Protein 2B0A (pdb70)

B-factor: mean 32.97, std 11.32, range [16.39, 91.09]

Foldseek 3Di:
DKDWFFDDFAQDDQPVADGWDWAWDADPNDIDIDTDHDQLGGKKKFALVLLPDAGDPPDVLPKDKWKEAEAEQVPDDPDPDDQIQEYEYEDVLLVQPPHNCLSVDADDRPCLVVVLVHNHQEYEYLGSDPHDSVSQNSQNVSRYMYIYNTHPCSVVRHVHMWMKIWAFDSDDPDRMTRITIMTHHD

Nearest PDB structures (foldseek):
  2b0a-assembly1_A-2  TM=1.005E+00  e=4.115E-44  Methanocaldococcus jannaschii
  3krv-assembly1_A  TM=7.745E-01  e=2.242E-12  Geobacillus stearothermophilus
  4cog-assembly2_D  TM=8.092E-01  e=1.844E-11  Burkholderia cenocepacia J2315
  1r61-assembly1_A  TM=7.596E-01  e=2.538E-12  Geobacillus stearothermophilus
  3l2b-assembly1_B  TM=5.073E-01  e=7.439E-01  Clostridium perfringens str. 13

Radius of gyration: 16.56 Å; Cα contacts (8 Å, |Δi|>4): 418; chains: 1; bounding box: 37×40×49 Å

InterPro domains:
  IPR007325 Kynurenine formamidase/cyclase-like [PF04199] (5-130)
  IPR007325 Kynurenine formamidase/cyclase-like [PTHR31118] (119-185)
  IPR037175 Kynurenine formamidase superfamily [G3DSA:3.50.30.50] (2-186)
  IPR037175 Kynurenine formamidase superfamily [SSF102198] (2-185)

Solvent-accessible surface area: 10250 Å² total; per-residue (Å²): 153,100,35,50,0,24,19,108,70,63,78,20,28,98,93,89,60,78,114,23,151,97,47,113,123,177,107,134,85,142,113,72,68,104,110,81,52,12,28,40,6,3,5,6,0,1,27,7,86,76,12,69,62,154,41,144,136,44,12,145,68,19,58,2,93,8,76,0,54,0,9,15,30,126,102,17,100,78,75,198,23,23,89,17,45,0,0,0,0,39,25,18,45,7,145,50,44,39,110,115,84,1,14,133,65,78,6,151,22,103,9,13,81,68,0,43,183,36,137,8,88,0,1,0,0,0,0,9,8,3,9,42,118,119,62,17,73,100,0,3,48,72,48,4,5,0,0,5,6,0,12,97,32,0,135,67,0,52,48,106,48,7,89,0,43,0,96,25,101,152,66,127,107,42,38,0,0,30,4,143,0,36,0,55,52,212

Sequence (186 aa):
EILDLTQTLINFPRRPGDPELRRIIEKKIDGFIVSEIIMGSHLCTHIDYPKHVGLENRIPFKDGIIKGKGYCISLDDFPGNKLPACDILLIYTGFSKYWGRDEEYFEKIPEIPFLDDIIKSNIKCVGIDACTIGGFEEHKRLLSSNNILIIENLNENLKNLVGKSFYFLGLLPLKIFDIDASPIRCIAILE

Secondary structure (DSSP, 8-state):
-EEE-BPPP-S-PPTTSPPPEEEEEEETTEEEEEEE--TTSSSEEE-GGGGT-----SSGGG-EEEEEEEEETTT-SS-PPPS-SEEEEE-SGGGGTTSGGGGG-----TTHHHHHHS---EEEESSS-SSSHHHHHHHHHTT-EEEE-B-GGGGGGBT-EEEEEEEE-S--S-SEEEEEEEEEE-

Organism: Methanocaldococcus jannaschii (strain ATCC 43067 / DSM 2661 / JAL-1 / JCM 10045 / NBRC 100440) (NCBI:txid243232)

Structure (mmCIF, N/CA/C/O backbone):
data_2B0A
#
_entry.id   2B0A
#
_cell.length_a   67.942
_cell.length_b   73.156
_cell.length_c   46.570
_cell.angle_alpha   90.00
_cell.angle_beta   122.87
_cell.angle_gamma   90.00
#
_symmetry.space_group_name_H-M   'C 1 2 1'
#
loop_
_entity.id
_entity.type
_entity.pdbx_description
1 polymer 'Hypothetical protein MJ0783'
2 water water
#
loop_
_atom_site.group_PDB
_atom_site.id
_atom_site.type_symbol
_atom_site.label_atom_id
_atom_site.label_alt_id
_atom_site.label_comp_id
_atom_site.label_asym_id
_atom_site.label_entity_id
_atom_site.label_seq_id
_atom_site.pdbx_PDB_ins_code
_atom_site.Cartn_x
_atom_site.Cartn_y
_atom_site.Cartn_z
_atom_site.occupancy
_atom_site.B_iso_or_equiv
_atom_site.auth_seq_id
_atom_site.auth_comp_id
_atom_site.auth_asym_id
_atom_site.auth_atom_id
_atom_site.pdbx_PDB_model_num
ATOM 1 N N . GLU A 1 1 ? 30.030 30.998 13.312 1.00 51.17 1 GLU A N 1
ATOM 2 C CA . GLU A 1 1 ? 29.288 31.245 14.581 1.00 46.06 1 GLU A CA 1
ATOM 3 C C . GLU A 1 1 ? 28.393 32.496 14.432 1.00 34.68 1 GLU A C 1
ATOM 4 O O . GLU A 1 1 ? 27.283 32.375 13.928 1.00 36.74 1 GLU A O 1
ATOM 10 N N . ILE A 1 2 ? 28.877 33.670 14.846 1.00 35.16 2 ILE A N 1
ATOM 11 C CA . ILE A 1 2 ? 28.122 34.929 14.672 1.00 32.54 2 ILE A CA 1
ATOM 12 C C . ILE A 1 2 ? 28.772 35.832 13.630 1.00 25.43 2 ILE A C 1
ATOM 13 O O . ILE A 1 2 ? 29.958 36.152 13.711 1.00 33.77 2 ILE A O 1
ATOM 18 N N . LEU A 1 3 ? 27.977 36.266 12.645 1.00 25.00 3 LEU A N 1
ATOM 19 C CA . LEU A 1 3 ? 28.435 37.187 11.618 1.00 26.33 3 LEU A CA 1
ATOM 20 C C . LEU A 1 3 ? 27.730 38.553 11.804 1.00 25.00 3 LEU A C 1
ATOM 21 O O . LEU A 1 3 ? 26.496 38.593 11.853 1.00 24.19 3 LEU A O 1
ATOM 26 N N . ASP A 1 4 ? 28.500 39.629 11.947 1.00 26.56 4 ASP A N 1
ATOM 27 C CA . ASP A 1 4 ? 27.911 40.966 12.150 1.00 24.29 4 ASP A CA 1
ATOM 28 C C . ASP A 1 4 ? 27.571 41.575 10.782 1.00 21.59 4 ASP A C 1
ATOM 29 O O . ASP A 1 4 ? 28.427 41.705 9.911 1.00 24.26 4 ASP A O 1
ATOM 34 N N . LEU A 1 5 ? 26.314 41.975 10.621 1.00 22.37 5 LEU A N 1
ATOM 35 C CA . LEU A 1 5 ? 25.802 42.502 9.362 1.00 21.94 5 LEU A CA 1
ATOM 36 C C . LEU A 1 5 ? 25.595 43.998 9.437 1.00 19.39 5 LEU A C 1
ATOM 37 O O . LEU A 1 5 ? 25.112 44.606 8.497 1.00 20.44 5 LEU A O 1
ATOM 42 N N . THR A 1 6 ? 26.026 44.614 10.517 1.00 19.18 6 THR A N 1
ATOM 43 C CA . THR A 1 6 ? 25.820 46.034 10.766 1.00 20.22 6 THR A CA 1
ATOM 44 C C . THR A 1 6 ? 26.991 46.862 10.252 1.00 22.78 6 THR A C 1
ATOM 45 O O . THR A 1 6 ? 28.151 46.467 10.411 1.00 22.05 6 THR A O 1
ATOM 49 N N . GLN A 1 7 ? 26.711 48.016 9.649 1.00 18.42 7 GLN A N 1
ATOM 50 C CA . GLN A 1 7 ? 27.756 48.999 9.398 1.00 20.78 7 GLN A CA 1
ATOM 51 C C . GLN A 1 7 ? 28.171 49.733 10.687 1.00 22.77 7 GLN A C 1
ATOM 52 O O . GLN A 1 7 ? 27.331 50.068 11.521 1.00 21.55 7 GLN A O 1
ATOM 58 N N . THR A 1 8 ? 29.467 50.041 10.819 1.00 21.30 8 THR A N 1
ATOM 59 C CA . THR A 1 8 ? 29.933 50.901 11.879 1.00 23.42 8 THR A CA 1
ATOM 60 C C . THR A 1 8 ? 29.274 52.241 11.727 1.00 27.03 8 THR A C 1
ATOM 61 O O . THR A 1 8 ? 29.180 52.790 10.610 1.00 23.24 8 THR A O 1
ATOM 65 N N . LEU A 1 9 ? 28.822 52.792 12.836 1.00 24.27 9 LEU A N 1
ATOM 66 C CA . LEU A 1 9 ? 28.172 54.093 12.851 1.00 24.45 9 LEU A CA 1
ATOM 67 C C . LEU A 1 9 ? 29.192 55.156 12.495 1.00 29.45 9 LEU A C 1
ATOM 68 O O . LEU A 1 9 ? 30.209 55.329 13.173 1.00 29.66 9 LEU A O 1
ATOM 73 N N . ILE A 1 10 ? 28.897 55.873 11.419 1.00 23.88 10 ILE A N 1
ATOM 74 C CA . ILE A 1 10 ? 29.755 56.924 10.913 1.00 24.21 10 ILE A CA 1
ATOM 75 C C . ILE A 1 10 ? 28.863 58.066 10.448 1.00 25.02 10 ILE A C 1
ATOM 76 O O . ILE A 1 10 ? 27.648 57.918 10.299 1.00 23.53 10 ILE A O 1
ATOM 81 N N . ASN A 1 11 ? 29.489 59.209 10.203 1.00 24.93 11 ASN A N 1
ATOM 82 C CA . ASN A 1 11 ? 28.769 60.406 9.772 1.00 23.68 11 ASN A CA 1
ATOM 83 C C . ASN A 1 11 ? 28.589 60.306 8.265 1.00 25.37 11 ASN A C 1
ATOM 84 O O .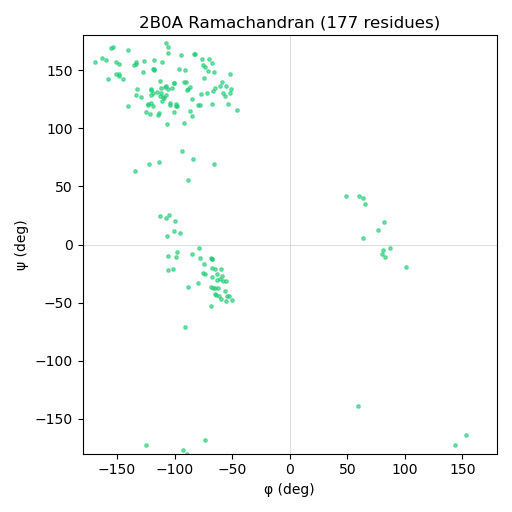 ASN A 1 11 ? 29.245 61.034 7.482 1.00 25.02 11 ASN A O 1
ATOM 89 N N . PHE A 1 12 ? 27.684 59.425 7.869 1.00 22.75 12 PHE A N 1
ATOM 90 C CA . PHE A 1 12 ? 27.403 59.147 6.464 1.00 21.38 12 PHE A CA 1
ATOM 91 C C . PHE A 1 12 ? 25.877 59.124 6.295 1.00 21.17 12 PHE A C 1
ATOM 92 O O . PHE A 1 12 ? 25.288 58.103 5.976 1.00 21.99 12 PHE A O 1
ATOM 100 N N . PRO A 1 13 ? 25.226 60.264 6.550 1.00 23.66 13 PRO A N 1
ATOM 101 C CA . PRO A 1 13 ? 23.788 60.308 6.399 1.00 24.93 13 PRO A CA 1
ATOM 102 C C . PRO A 1 13 ? 23.344 60.380 4.946 1.00 26.55 13 PRO A C 1
ATOM 103 O O . PRO A 1 13 ? 24.132 60.778 4.070 1.00 25.22 13 PRO A O 1
ATOM 107 N N . ARG A 1 14 ? 22.104 60.004 4.686 1.00 28.40 14 ARG A N 1
ATOM 108 C CA A ARG A 1 14 ? 21.514 60.254 3.391 0.50 30.79 14 ARG A CA 1
ATOM 109 C CA B ARG A 1 14 ? 21.531 60.256 3.381 0.50 30.46 14 ARG A CA 1
ATOM 110 C C . ARG A 1 14 ? 21.567 61.760 3.193 1.00 23.76 14 ARG A C 1
ATOM 111 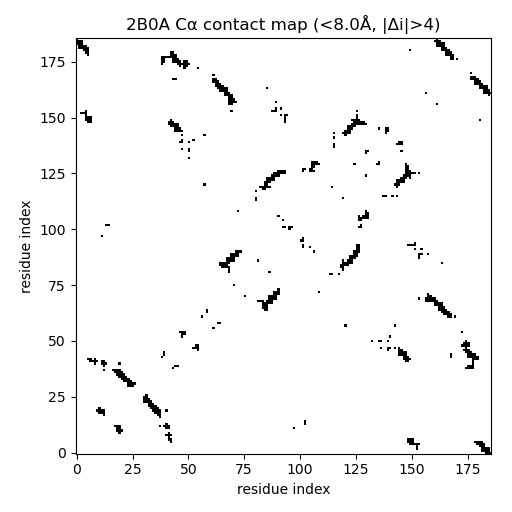O O . ARG A 1 14 ? 21.296 62.506 4.113 0.50 18.67 14 ARG A O 1
ATOM 126 N N . PRO A 1 15 ? 21.950 62.217 1.986 1.00 29.53 15 PRO A N 1
ATOM 127 C CA . PRO A 1 15 ? 21.937 63.661 1.755 1.00 29.93 15 PRO A CA 1
ATOM 128 C C . PRO A 1 15 ? 20.588 64.251 2.158 1.00 28.39 15 PRO A C 1
ATOM 129 O O . PRO A 1 15 ? 19.541 63.660 1.858 1.00 33.48 15 PRO A O 1
ATOM 133 N N . GLY A 1 16 ? 20.618 65.358 2.887 1.00 26.56 16 GLY A N 1
ATOM 134 C CA . GLY A 1 16 ? 19.422 65.990 3.397 1.00 27.39 16 GLY A CA 1
ATOM 135 C C . GLY A 1 16 ? 19.162 65.692 4.858 1.00 30.38 16 GLY A C 1
ATOM 136 O O . GLY A 1 16 ? 18.406 66.412 5.517 1.00 30.64 16 GLY A O 1
ATOM 137 N N . ASP A 1 17 ? 19.782 64.618 5.361 1.00 27.24 17 ASP A N 1
ATOM 138 C CA . ASP A 1 17 ? 19.481 64.092 6.688 1.00 29.74 17 ASP A CA 1
ATOM 139 C C . ASP A 1 17 ? 20.452 64.656 7.728 1.00 23.68 17 ASP A C 1
ATOM 140 O O . ASP A 1 17 ? 21.521 65.176 7.371 1.00 27.33 17 ASP A O 1
ATOM 145 N N . PRO A 1 18 ? 20.089 64.551 9.025 1.00 29.87 18 PRO A N 1
ATOM 146 C CA . PRO A 1 18 ? 20.957 65.007 10.110 1.00 32.33 18 PRO A CA 1
ATOM 147 C C . PRO A 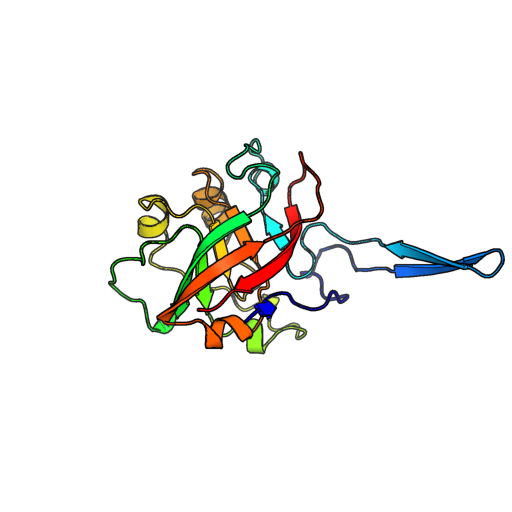1 18 ? 22.308 64.316 10.135 1.00 25.71 18 PRO A C 1
ATOM 148 O O . PRO A 1 18 ? 22.422 63.114 9.852 1.00 28.45 18 PRO A O 1
ATOM 152 N N . GLU A 1 19 ? 23.335 65.094 10.416 1.00 29.44 19 GLU A N 1
ATOM 153 C CA . GLU A 1 19 ? 24.676 64.561 10.558 1.00 28.60 19 GLU A CA 1
ATOM 154 C C . GLU A 1 19 ? 24.771 63.857 11.911 1.00 30.13 19 GLU A C 1
ATOM 155 O O . GLU A 1 19 ? 24.035 64.178 12.842 1.00 34.34 19 GLU A O 1
ATOM 161 N N . LEU A 1 20 ? 25.681 62.903 11.999 1.00 24.78 20 LEU A N 1
ATOM 162 C CA . LEU A 1 20 ? 26.074 62.311 13.285 1.00 24.38 20 LEU A CA 1
ATOM 163 C C . LEU A 1 20 ? 26.991 63.276 13.986 1.00 25.76 20 LEU A C 1
ATOM 164 O O . LEU A 1 20 ? 27.999 63.719 13.405 1.00 26.19 20 LEU A O 1
ATOM 169 N N . ARG A 1 21 ? 26.694 63.576 15.238 1.00 23.57 21 ARG A N 1
ATOM 170 C CA A ARG A 1 21 ? 27.571 64.391 16.066 0.50 26.51 21 ARG A CA 1
ATOM 171 C CA B ARG A 1 21 ? 27.566 64.397 16.070 0.50 24.86 21 ARG A CA 1
ATOM 172 C C . ARG A 1 21 ? 27.722 63.683 17.401 1.00 24.55 21 ARG A C 1
ATOM 173 O O . ARG A 1 21 ? 26.735 63.305 18.018 1.00 24.39 21 ARG A O 1
ATOM 188 N N . ILE A 1 22 ? 28.957 63.456 17.826 1.00 23.30 22 ILE A N 1
ATOM 189 C CA . ILE A 1 22 ? 29.222 62.898 19.158 1.00 24.44 22 ILE A CA 1
ATOM 190 C C . ILE A 1 22 ? 30.088 63.887 19.913 1.00 23.97 22 ILE A C 1
ATOM 191 O O . ILE A 1 22 ? 31.206 64.158 19.489 1.00 31.09 22 ILE A O 1
ATOM 196 N N . ILE A 1 23 ? 29.504 64.481 20.943 1.00 24.14 23 ILE A N 1
ATOM 197 C CA . ILE A 1 23 ? 30.100 65.554 21.743 1.00 26.79 23 ILE A CA 1
ATOM 198 C C . ILE A 1 23 ? 30.675 64.914 23.012 1.00 24.14 23 ILE A C 1
ATOM 199 O O . ILE A 1 23 ? 29.925 64.327 23.798 1.00 24.70 23 ILE A O 1
ATOM 204 N N . GLU A 1 24 ? 31.975 65.020 23.234 1.00 28.43 24 GLU A N 1
ATOM 205 C CA . GLU A 1 24 ? 32.605 64.399 24.385 1.00 28.66 24 GLU A CA 1
ATOM 206 C C . GLU A 1 24 ? 32.996 65.468 25.407 1.00 28.82 24 GLU A C 1
ATOM 207 O O . GLU A 1 24 ? 33.522 66.515 25.027 1.00 31.87 24 GLU A O 1
ATOM 213 N N . LYS A 1 25 ? 32.735 65.209 26.684 1.00 27.53 25 LYS A N 1
ATOM 214 C CA . LYS A 1 25 ? 33.093 66.136 27.783 1.00 27.72 25 LYS A CA 1
ATOM 215 C C . LYS A 1 25 ? 33.890 65.377 28.835 1.00 31.23 25 LYS A C 1
ATOM 216 O O . LYS A 1 25 ? 33.668 64.180 29.046 1.00 31.16 25 LYS A O 1
ATOM 222 N N . LYS A 1 26 ? 34.805 66.083 29.498 1.00 35.80 26 LYS A N 1
ATOM 223 C CA . LYS A 1 26 ? 35.536 65.537 30.638 1.00 39.65 26 LYS A CA 1
ATOM 224 C C . LYS A 1 26 ? 34.938 66.150 31.897 1.00 37.44 26 LYS A C 1
ATOM 225 O O . LYS A 1 26 ? 34.883 67.366 32.024 1.00 37.26 26 LYS A O 1
ATOM 231 N N . ILE A 1 27 ? 34.456 65.307 32.802 1.00 33.64 27 ILE A N 1
ATOM 232 C CA . ILE A 1 27 ? 33.843 65.768 34.050 1.00 40.86 27 ILE A CA 1
ATOM 233 C C . ILE A 1 27 ? 34.242 64.878 35.234 1.00 39.89 27 ILE A C 1
ATOM 234 O O . ILE A 1 27 ? 33.950 63.679 35.264 1.00 35.32 27 ILE A O 1
ATOM 239 N N . ASP A 1 28 ? 34.900 65.483 36.219 1.00 41.14 28 ASP A N 1
ATOM 240 C CA . ASP A 1 28 ? 35.323 64.767 37.420 1.00 41.82 28 ASP A CA 1
ATOM 241 C C . ASP A 1 28 ? 36.053 63.451 37.119 1.00 35.78 28 ASP A C 1
ATOM 242 O O . ASP A 1 28 ? 35.821 62.440 37.783 1.00 39.45 28 ASP A O 1
ATOM 247 N N . GLY A 1 29 ? 36.932 63.471 36.122 1.00 37.79 29 GLY A N 1
ATOM 248 C CA . GLY A 1 29 ? 37.736 62.294 35.769 1.00 38.48 29 GLY A CA 1
ATOM 249 C C . GLY A 1 29 ? 37.043 61.275 34.869 1.00 36.69 29 GLY A C 1
ATOM 250 O O . GLY A 1 29 ? 37.678 60.338 34.374 1.00 38.89 29 GLY A O 1
ATOM 251 N N . PHE A 1 30 ? 35.737 61.432 34.686 1.00 34.38 30 PHE A N 1
ATOM 252 C CA . PHE A 1 30 ? 34.996 60.609 33.730 1.00 30.18 30 PHE A CA 1
ATOM 253 C C . PHE A 1 30 ? 34.968 61.292 32.370 1.00 33.21 30 PHE A C 1
ATOM 254 O O . PHE A 1 30 ? 34.994 62.517 32.267 1.00 33.81 30 PHE A O 1
ATOM 262 N N . ILE A 1 31 ? 34.901 60.481 31.323 1.00 27.59 31 ILE A N 1
ATOM 263 C CA . ILE A 1 31 ? 34.623 60.979 29.976 1.00 28.42 31 ILE A CA 1
ATOM 264 C C . ILE A 1 31 ? 33.197 60.544 29.635 1.00 28.85 31 ILE A C 1
ATOM 265 O O . ILE A 1 31 ? 32.851 59.394 29.790 1.00 27.07 31 ILE A O 1
ATOM 270 N N . VAL A 1 32 ? 32.371 61.494 29.206 1.00 26.04 32 VAL A N 1
ATOM 271 C CA . VAL A 1 32 ? 30.970 61.232 28.875 1.00 30.20 32 VAL A CA 1
ATOM 272 C C . VAL A 1 32 ? 30.657 61.886 27.537 1.00 26.60 32 VAL A C 1
ATOM 273 O O . VAL A 1 32 ? 31.343 62.799 27.097 1.00 28.40 32 VAL A O 1
ATOM 277 N N . SER A 1 33 ? 29.638 61.389 26.856 1.00 24.06 33 SER A N 1
ATOM 278 C CA . SER A 1 33 ? 29.326 61.829 25.507 1.00 23.39 33 SER A CA 1
ATOM 279 C C . SER A 1 33 ? 27.828 62.081 25.320 1.00 22.16 33 SER A C 1
ATOM 280 O O . SER A 1 33 ? 26.961 61.513 26.011 1.00 24.02 33 SER A O 1
ATOM 283 N N . GLU A 1 34 ? 27.534 62.953 24.372 1.00 23.07 34 GLU A N 1
ATOM 284 C CA . GLU A 1 34 ? 26.194 63.145 23.844 1.00 26.79 34 GLU A CA 1
ATOM 285 C C . GLU A 1 34 ? 26.207 62.719 22.374 1.00 24.87 34 GLU A C 1
ATOM 286 O O . GLU A 1 34 ? 27.104 63.091 21.616 1.00 24.99 34 GLU A O 1
ATOM 292 N N . ILE A 1 35 ? 25.232 61.905 21.993 1.00 22.45 35 ILE A N 1
ATOM 293 C CA . ILE A 1 35 ? 25.096 61.374 20.661 1.00 22.45 35 ILE A CA 1
ATOM 294 C C . ILE A 1 35 ? 23.889 62.047 19.988 1.00 23.79 35 ILE A C 1
ATOM 295 O O . ILE A 1 35 ? 22.827 62.086 20.563 1.00 23.33 35 ILE A O 1
ATOM 300 N N . ILE A 1 36 ? 24.087 62.642 18.811 1.00 23.20 36 ILE A N 1
ATOM 301 C CA . ILE A 1 36 ? 23.029 63.270 18.049 1.00 24.33 36 ILE A CA 1
ATOM 302 C C . ILE A 1 36 ? 23.035 62.582 16.704 1.00 23.84 36 ILE A C 1
ATOM 303 O O . ILE A 1 36 ? 24.057 62.523 16.031 1.00 24.72 36 ILE A O 1
ATOM 308 N N . MET A 1 37 ? 21.913 61.972 16.346 1.00 23.32 37 MET A N 1
ATOM 309 C CA . MET A 1 37 ? 21.842 61.183 15.124 1.00 24.48 37 MET A CA 1
ATOM 310 C C . MET A 1 37 ? 20.422 61.185 14.558 1.00 26.05 37 MET A C 1
ATOM 311 O O . MET A 1 37 ? 19.454 61.227 15.298 1.00 26.88 37 MET A O 1
ATOM 316 N N . GLY A 1 38 ? 20.286 61.133 13.242 1.00 23.59 38 GLY A N 1
ATOM 317 C CA . GLY A 1 38 ? 18.980 60.863 12.679 1.00 21.24 38 GLY A CA 1
ATOM 318 C C . GLY A 1 38 ? 18.602 59.401 12.862 1.00 23.43 38 GLY A C 1
ATOM 319 O O . GLY A 1 38 ? 19.464 58.526 12.915 1.00 23.68 38 GLY A O 1
ATOM 320 N N . SER A 1 39 ? 17.309 59.133 12.926 1.00 22.25 39 SER A N 1
ATOM 321 C CA . SER A 1 39 ? 16.770 57.775 13.110 1.00 23.24 39 SER A CA 1
ATOM 322 C C . SER A 1 39 ? 17.084 56.841 11.927 1.00 22.13 39 SER A C 1
ATOM 323 O O . SER A 1 39 ? 17.017 55.643 12.081 1.00 28.34 39 SER A O 1
ATOM 326 N N . HIS A 1 40 ? 17.388 57.392 10.765 1.00 21.77 40 HIS A N 1
ATOM 327 C CA . HIS A 1 40 ? 17.716 56.597 9.578 1.00 21.15 40 HIS A CA 1
ATOM 328 C C . HIS A 1 40 ? 19.194 56.471 9.263 1.00 22.68 40 HIS A C 1
ATOM 329 O O . HIS A 1 40 ? 19.546 56.001 8.204 1.00 27.66 40 HIS A O 1
ATOM 336 N N . LEU A 1 41 ? 20.047 56.876 10.202 1.00 20.70 41 LEU A N 1
ATOM 337 C CA . LEU A 1 41 ? 21.478 56.860 10.007 1.00 22.63 41 LEU A CA 1
ATOM 338 C C . LEU A 1 41 ? 22.003 55.425 10.025 1.00 20.04 41 LEU A C 1
ATOM 339 O O . LEU A 1 41 ? 21.733 54.611 10.924 1.00 20.18 41 LEU A O 1
ATOM 344 N N . CYS A 1 42 ? 22.787 55.102 9.014 1.00 20.35 42 CYS A N 1
ATOM 345 C CA . CYS A 1 42 ? 23.538 53.847 8.921 1.00 20.58 42 CYS A CA 1
ATOM 346 C C . CYS A 1 42 ? 22.564 52.645 8.973 1.00 17.47 42 CYS A C 1
ATOM 347 O O . CYS A 1 42 ? 21.467 52.739 8.390 1.00 20.21 42 CYS A O 1
ATOM 350 N N . THR A 1 43 ? 22.901 51.568 9.686 1.00 17.62 43 THR A N 1
ATOM 351 C CA . THR A 1 43 ? 22.050 50.383 9.645 1.00 17.76 43 THR A CA 1
ATOM 352 C C . THR A 1 43 ? 20.843 50.661 10.548 1.00 17.02 43 THR A C 1
ATOM 353 O O . THR A 1 43 ? 21.009 50.912 11.744 1.00 17.93 43 THR A O 1
ATOM 357 N N . HIS A 1 44 ? 19.646 50.615 9.973 1.00 17.07 44 HIS A N 1
ATOM 358 C CA . HIS A 1 44 ? 18.437 51.007 10.687 1.00 16.39 44 HIS A CA 1
ATOM 359 C C . HIS A 1 44 ? 17.231 50.204 10.213 1.00 19.31 44 HIS A C 1
ATOM 360 O O . HIS A 1 44 ? 17.211 49.700 9.090 1.00 18.78 44 HIS A O 1
ATOM 367 N N . ILE A 1 45 ? 16.227 50.088 11.076 1.00 16.86 45 ILE A N 1
ATOM 368 C CA . ILE A 1 45 ? 14.954 49.488 10.695 1.00 17.80 45 ILE A CA 1
ATOM 369 C C . ILE A 1 45 ? 13.868 50.547 10.539 1.00 17.22 45 ILE A C 1
ATOM 370 O O . ILE A 1 45 ? 13.719 51.426 11.389 1.00 19.07 45 ILE A O 1
ATOM 375 N N . ASP A 1 46 ? 13.113 50.458 9.449 1.00 18.90 46 ASP A N 1
ATOM 376 C CA . ASP A 1 46 ? 11.956 51.322 9.247 1.00 19.51 46 ASP A CA 1
ATOM 377 C C . ASP A 1 46 ? 10.700 50.715 9.864 1.00 19.35 46 ASP A C 1
ATOM 378 O O . ASP A 1 46 ? 10.419 49.531 9.685 1.00 20.54 46 ASP A O 1
ATOM 383 N N . TYR A 1 47 ? 9.950 51.536 10.592 1.00 20.30 47 TYR A N 1
ATOM 384 C CA . TYR A 1 47 ? 8.620 51.153 11.050 1.00 19.67 47 TYR A CA 1
ATOM 385 C C . TYR A 1 47 ? 7.535 51.862 10.246 1.00 19.93 47 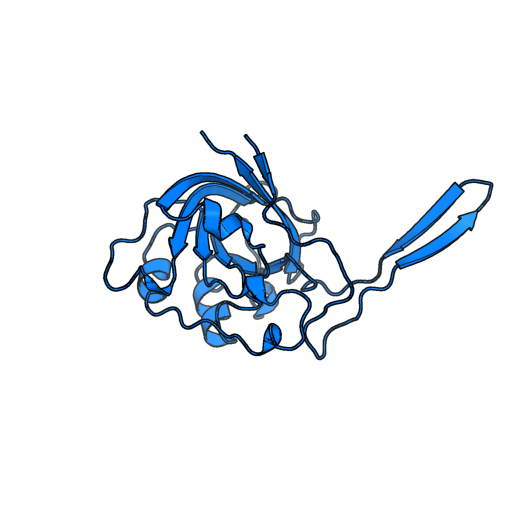TYR A C 1
ATOM 386 O O . TYR A 1 47 ? 7.819 52.779 9.476 1.00 21.17 47 TYR A O 1
ATOM 395 N N . PRO A 1 48 ? 6.292 51.430 10.429 1.00 21.69 48 PRO A N 1
ATOM 396 C CA . PRO A 1 48 ? 5.175 51.931 9.622 1.00 24.11 48 PRO A CA 1
ATOM 397 C C . PRO A 1 48 ? 4.949 53.424 9.831 1.00 23.56 48 PRO A C 1
ATOM 398 O O . PRO A 1 48 ? 4.419 54.097 8.946 1.00 25.09 48 PRO A O 1
ATOM 402 N N . LYS A 1 49 ? 5.350 53.931 10.992 1.00 21.43 49 LYS A N 1
ATOM 403 C CA . LYS A 1 49 ? 5.272 55.361 11.273 1.00 23.07 49 LYS A CA 1
ATOM 404 C C . LYS A 1 49 ? 6.073 56.203 10.265 1.00 24.94 49 LYS A C 1
ATOM 405 O O . LYS A 1 49 ? 5.735 57.349 9.992 1.00 25.30 49 LYS A O 1
ATOM 411 N N . HIS A 1 50 ? 7.116 55.615 9.681 1.00 21.55 50 HIS A N 1
ATOM 412 C CA . HIS A 1 50 ? 7.953 56.321 8.714 1.00 24.04 50 HIS A CA 1
ATOM 413 C C . HIS A 1 50 ? 7.153 56.771 7.497 1.00 23.19 50 HIS A C 1
ATOM 414 O O . HIS A 1 50 ? 7.506 57.772 6.892 1.00 26.94 50 HIS A O 1
ATOM 421 N N . VAL A 1 51 ? 6.090 56.023 7.151 1.00 23.94 51 VAL A N 1
ATOM 422 C CA . VAL A 1 51 ? 5.218 56.390 6.017 1.00 25.49 51 VAL A CA 1
ATOM 423 C C . VAL A 1 51 ? 3.827 56.792 6.515 1.00 30.72 51 VAL A C 1
ATOM 424 O O . VAL A 1 51 ? 2.817 56.703 5.791 1.00 32.21 51 VAL A O 1
ATOM 428 N N . GLY A 1 52 ? 3.773 57.224 7.766 1.00 27.45 52 GLY A N 1
ATOM 429 C CA . GLY A 1 52 ? 2.572 57.846 8.323 1.00 33.03 52 GLY A CA 1
ATOM 430 C C . GLY A 1 52 ? 1.506 56.882 8.810 1.00 37.02 52 GLY A C 1
ATOM 431 O O . GLY A 1 52 ? 0.346 57.266 8.986 1.00 41.25 52 GLY A O 1
ATOM 432 N N . LEU A 1 53 ? 1.885 55.638 9.059 1.00 29.43 53 LEU A N 1
ATOM 433 C CA . LEU A 1 53 ? 0.959 54.625 9.542 1.00 33.49 53 LEU A CA 1
ATOM 434 C C . LEU A 1 53 ? 1.220 54.315 11.013 1.00 31.63 53 LEU A C 1
ATOM 435 O O . LEU A 1 53 ? 2.175 54.795 11.597 1.00 34.24 53 LEU A O 1
ATOM 440 N N . GLU A 1 54 ? 0.366 53.502 11.612 1.00 35.95 54 GLU A N 1
ATOM 441 C CA . GLU A 1 54 ? 0.505 53.165 13.010 1.00 35.95 54 GLU A CA 1
ATOM 442 C C . GLU A 1 54 ? 1.441 51.971 13.164 1.00 32.16 54 GLU A C 1
ATOM 443 O O . GLU A 1 54 ? 1.339 51.016 12.407 1.00 33.43 54 GLU A O 1
ATOM 449 N N . ASN A 1 55 ? 2.362 52.037 14.121 1.00 30.72 55 ASN A N 1
ATOM 450 C CA . ASN A 1 55 ? 3.218 50.885 14.417 1.00 30.46 55 ASN A CA 1
ATOM 451 C C . ASN A 1 55 ? 2.404 49.797 15.098 1.00 30.12 55 ASN A C 1
ATOM 452 O O . ASN A 1 55 ? 1.461 50.104 15.826 1.00 39.11 55 ASN A O 1
ATOM 457 N N . ARG A 1 56 ? 2.786 48.548 14.886 1.00 33.18 56 ARG A N 1
ATOM 458 C CA . ARG A 1 56 ? 2.169 47.430 15.584 1.00 38.11 56 ARG A CA 1
ATOM 459 C C . ARG A 1 56 ? 3.247 46.611 16.289 1.00 39.67 56 ARG A C 1
ATOM 460 O O . ARG A 1 56 ? 4.422 46.981 16.299 1.00 38.10 56 ARG A O 1
ATOM 468 N N . ILE A 1 57 ? 2.874 45.471 16.848 1.00 40.18 57 ILE A N 1
ATOM 469 C CA . ILE A 1 57 ? 3.882 44.634 17.504 1.00 44.78 57 ILE A CA 1
ATOM 470 C C . ILE A 1 57 ? 4.076 43.311 16.771 1.00 49.00 57 ILE A C 1
ATOM 471 O O . ILE A 1 57 ? 3.676 42.253 17.261 1.00 54.80 57 ILE A O 1
ATOM 476 N N . PRO A 1 58 ? 4.688 43.355 15.576 1.00 38.43 58 PRO A N 1
ATOM 477 C CA . PRO A 1 58 ? 4.899 42.079 14.912 1.00 37.48 58 PRO A CA 1
ATOM 478 C C . PRO A 1 58 ? 5.908 41.178 15.625 1.00 36.52 58 PRO A C 1
ATOM 479 O O . PRO A 1 58 ? 5.838 39.960 15.496 1.00 41.39 58 PRO A O 1
ATOM 483 N N . PHE A 1 59 ? 6.860 41.771 16.345 1.00 27.50 59 PHE A N 1
ATOM 484 C CA . PHE A 1 59 ? 7.876 41.008 17.051 1.00 27.67 59 PHE A CA 1
ATOM 485 C C . PHE A 1 59 ? 7.821 41.290 18.556 1.00 28.20 59 PHE A C 1
ATOM 486 O O . PHE A 1 59 ? 7.784 42.439 18.965 1.00 30.15 59 PHE A O 1
ATOM 494 N N . LYS A 1 60 ? 7.848 40.231 19.372 1.00 31.49 60 LYS A N 1
ATOM 495 C CA . LYS A 1 60 ? 7.828 40.362 20.825 1.00 28.97 60 LYS A CA 1
ATOM 496 C C . LYS A 1 60 ? 9.016 41.199 21.263 1.00 28.05 60 LYS A C 1
ATOM 497 O O . LYS A 1 60 ? 10.130 41.001 20.797 1.00 27.94 60 LYS A O 1
ATOM 503 N N . ASP A 1 61 ? 8.727 42.189 22.098 1.00 30.49 61 ASP A N 1
ATOM 504 C CA . ASP A 1 61 ? 9.742 43.111 22.623 1.00 32.59 61 ASP A CA 1
ATOM 505 C C . ASP A 1 61 ? 10.395 43.937 21.541 1.00 28.03 61 ASP A C 1
ATOM 506 O O . ASP A 1 61 ? 11.307 44.709 21.850 1.00 30.74 61 ASP A O 1
ATOM 511 N N . GLY A 1 62 ? 9.927 43.841 20.290 1.00 28.72 62 GLY A N 1
ATOM 512 C CA . GLY A 1 62 ? 10.563 44.579 19.191 1.00 24.52 62 GLY A CA 1
ATOM 513 C C . GLY A 1 62 ? 11.879 43.962 18.711 1.00 24.23 62 GLY A C 1
ATOM 514 O O . GLY A 1 62 ? 12.636 44.566 17.942 1.00 24.70 62 GLY A O 1
ATOM 515 N N . ILE A 1 63 ? 12.149 42.740 19.147 1.00 21.03 63 ILE A N 1
ATOM 516 C CA . ILE A 1 63 ? 13.335 41.992 18.796 1.00 22.88 63 ILE A CA 1
ATOM 517 C C . ILE A 1 63 ? 13.066 41.257 17.494 1.00 24.22 63 ILE A C 1
ATOM 518 O O . ILE A 1 63 ? 12.185 40.388 17.423 1.00 23.71 63 ILE A O 1
ATOM 523 N N . ILE A 1 64 ? 13.788 41.638 16.461 1.00 22.41 64 ILE A N 1
ATOM 524 C CA . ILE A 1 64 ? 13.628 41.001 15.151 1.00 19.92 64 ILE A CA 1
ATOM 525 C C . ILE A 1 64 ? 14.389 39.695 15.197 1.00 22.60 64 ILE A C 1
ATOM 526 O O . ILE A 1 64 ? 15.608 39.651 15.433 1.00 25.84 64 ILE A O 1
ATOM 531 N N . LYS A 1 65 ? 13.665 38.590 14.993 1.00 24.25 65 LYS A N 1
ATOM 532 C CA . LYS A 1 65 ? 14.284 37.276 15.064 1.00 24.77 65 LYS A CA 1
ATOM 533 C C . LYS A 1 65 ? 13.580 36.295 14.161 1.00 25.13 65 LYS A C 1
ATOM 534 O O . LYS A 1 65 ? 12.417 36.479 13.833 1.00 28.46 65 LYS A O 1
ATOM 540 N N . GLY A 1 66 ? 14.329 35.268 13.804 1.00 26.73 66 GLY A N 1
ATOM 541 C CA . GLY A 1 66 ? 13.751 34.075 13.168 1.00 27.51 66 GLY A CA 1
ATOM 542 C C . GLY A 1 66 ? 14.662 33.494 12.131 1.00 28.42 66 GLY A C 1
ATOM 543 O O . GLY A 1 66 ? 15.809 33.892 11.971 1.00 24.67 66 GLY A O 1
ATOM 544 N N . LYS A 1 67 ? 14.139 32.511 11.399 1.00 28.40 67 LYS A N 1
ATOM 545 C CA . LYS A 1 67 ? 14.907 31.943 10.327 1.00 28.33 67 LYS A CA 1
ATOM 546 C C . LYS A 1 67 ? 15.113 32.977 9.233 1.00 22.71 67 LYS A C 1
ATOM 547 O O . LYS A 1 67 ? 14.174 33.648 8.814 1.00 25.92 67 LYS A O 1
ATOM 553 N N . GLY A 1 68 ? 16.358 33.066 8.809 1.00 24.39 68 GLY A N 1
ATOM 554 C CA . GLY A 1 68 ? 16.746 33.958 7.772 1.00 27.15 68 GLY A CA 1
ATOM 555 C C . GLY A 1 68 ? 17.143 33.196 6.520 1.00 29.51 68 GLY A C 1
ATOM 556 O O . GLY A 1 68 ? 17.548 32.022 6.560 1.00 28.67 68 GLY A O 1
ATOM 557 N N . TYR A 1 69 ? 17.058 33.886 5.401 1.00 27.16 69 TYR A N 1
ATOM 558 C CA . TYR A 1 69 ? 17.586 33.388 4.161 1.00 28.09 69 TYR A CA 1
ATOM 559 C C . TYR A 1 69 ? 18.036 34.595 3.376 1.00 28.29 69 TYR A C 1
ATOM 560 O O . TYR A 1 69 ? 17.414 35.664 3.475 1.00 26.67 69 TYR A O 1
ATOM 569 N N . CYS A 1 70 ? 19.118 34.437 2.630 1.00 25.16 70 CYS A N 1
ATOM 570 C CA . CYS A 1 70 ? 19.668 35.497 1.828 1.00 25.06 70 CYS A CA 1
ATOM 571 C C . CYS A 1 70 ? 19.682 35.075 0.355 1.00 29.88 70 CYS A C 1
ATOM 572 O O . CYS A 1 70 ? 20.150 33.978 0.015 1.00 28.83 70 CYS A O 1
ATOM 575 N N . ILE A 1 71 ? 19.128 35.943 -0.484 1.00 26.60 71 ILE A N 1
ATOM 576 C CA . ILE A 1 71 ? 19.134 35.782 -1.951 1.00 28.76 71 ILE A CA 1
ATOM 577 C C . ILE A 1 71 ? 19.880 36.921 -2.627 1.00 30.68 71 ILE A C 1
ATOM 578 O O . ILE A 1 71 ? 19.925 38.062 -2.126 1.00 29.60 71 ILE A O 1
ATOM 583 N N . SER A 1 72 ? 20.460 36.614 -3.781 1.00 30.47 72 SER A N 1
ATOM 584 C CA . SER A 1 72 ? 21.120 37.572 -4.611 1.00 28.27 72 SER A CA 1
ATOM 585 C C . SER A 1 72 ? 20.095 38.155 -5.551 1.00 33.95 72 SER A C 1
ATOM 586 O O . SER A 1 72 ? 19.324 37.425 -6.184 1.00 36.27 72 SER A O 1
ATOM 589 N N . LEU A 1 73 ? 20.099 39.467 -5.657 1.00 32.58 73 LEU A N 1
ATOM 590 C CA . LEU A 1 73 ? 19.096 40.171 -6.404 1.00 42.48 73 LEU A CA 1
ATOM 591 C C . LEU A 1 73 ? 19.204 39.819 -7.877 1.00 46.38 73 LEU A C 1
ATOM 592 O O . LEU A 1 73 ? 18.188 39.673 -8.560 1.00 54.83 73 LEU A O 1
ATOM 597 N N . ASP A 1 74 ? 20.425 39.653 -8.366 1.00 49.36 74 ASP A N 1
ATOM 598 C CA . ASP A 1 74 ? 20.602 39.398 -9.790 1.00 55.87 74 ASP A CA 1
ATOM 599 C C . ASP A 1 74 ? 20.325 37.937 -10.154 1.00 56.24 74 ASP A C 1
ATOM 600 O O . ASP A 1 74 ? 19.815 37.656 -11.236 1.00 64.82 74 ASP A O 1
ATOM 605 N N . ASP A 1 75 ? 20.627 37.015 -9.243 1.00 58.52 75 ASP A N 1
ATOM 606 C CA . ASP A 1 75 ? 20.368 35.590 -9.472 1.00 52.94 75 ASP A CA 1
ATOM 607 C C . ASP A 1 75 ? 18.898 35.197 -9.395 1.00 57.20 75 ASP A C 1
ATOM 608 O O . ASP A 1 75 ? 18.507 34.199 -9.993 1.00 56.66 75 ASP A O 1
ATOM 613 N N . PHE A 1 76 ? 18.093 35.969 -8.662 1.00 47.87 76 PHE A N 1
ATOM 614 C CA . PHE A 1 76 ? 16.732 35.554 -8.271 1.00 48.31 76 PHE A CA 1
ATOM 615 C C . PHE A 1 76 ? 15.622 36.026 -9.232 1.00 51.46 76 PHE A C 1
ATOM 616 O O . PHE A 1 76 ? 14.918 36.991 -8.938 1.00 65.77 76 PHE A O 1
ATOM 624 N N . PRO A 1 77 ? 15.428 35.326 -10.366 1.00 59.00 77 PRO A N 1
ATOM 625 C CA . PRO A 1 77 ? 14.535 35.866 -11.394 1.00 57.76 77 PRO A CA 1
ATOM 626 C C . PRO A 1 77 ? 13.078 35.420 -11.251 1.00 60.90 77 PRO A C 1
ATOM 627 O O . PRO A 1 77 ? 12.219 36.226 -10.896 1.00 71.27 77 PRO A O 1
ATOM 631 N N . GLY A 1 78 ? 12.804 34.151 -11.536 1.00 53.41 78 GLY A N 1
ATOM 632 C CA . GLY A 1 78 ? 11.458 33.608 -11.406 1.00 51.03 78 GLY A CA 1
ATOM 633 C C . GLY A 1 78 ? 11.484 32.438 -10.449 1.00 47.94 78 GLY A C 1
ATOM 634 O O . GLY A 1 78 ? 11.300 31.287 -10.848 1.00 44.49 78 GLY A O 1
ATOM 635 N N . ASN A 1 79 ? 11.714 32.732 -9.174 1.00 36.54 79 ASN A N 1
ATOM 636 C CA . ASN A 1 79 ? 11.906 31.692 -8.170 1.00 33.94 79 ASN A CA 1
ATOM 637 C C . ASN A 1 79 ? 10.830 31.728 -7.090 1.00 33.52 79 ASN A C 1
ATOM 638 O O . ASN A 1 79 ? 10.287 32.787 -6.776 1.00 38.21 79 ASN A O 1
ATOM 643 N N . LYS A 1 80 ? 10.527 30.564 -6.526 1.00 29.96 80 LYS A N 1
ATOM 644 C CA . LYS A 1 80 ? 10.005 30.484 -5.166 1.00 33.30 80 LYS A CA 1
ATOM 645 C C . LYS A 1 80 ? 10.918 31.207 -4.182 1.00 30.86 80 LYS A C 1
ATOM 646 O O . LYS A 1 80 ? 12.095 30.872 -4.052 1.00 31.04 80 LYS A O 1
ATOM 652 N N . LEU A 1 81 ? 10.367 32.200 -3.491 1.00 29.09 81 LEU A N 1
ATOM 653 C CA . LEU A 1 81 ? 10.983 32.722 -2.277 1.00 27.38 81 LEU A CA 1
ATOM 654 C C . LEU A 1 81 ? 11.295 31.601 -1.291 1.00 34.98 81 LEU A C 1
ATOM 655 O O . LEU A 1 81 ? 10.569 30.610 -1.213 1.00 37.11 81 LEU A O 1
ATOM 660 N N . PRO A 1 82 ? 12.380 31.765 -0.541 1.00 33.95 82 PRO A N 1
ATOM 661 C CA . PRO A 1 82 ? 12.729 30.827 0.511 1.00 33.68 82 PRO A CA 1
ATOM 662 C C . PRO A 1 82 ? 11.726 30.862 1.652 1.00 36.58 82 PRO A C 1
ATOM 663 O O . PRO A 1 82 ? 11.042 31.862 1.868 1.00 31.53 82 PRO A O 1
ATOM 667 N N . ALA A 1 83 ? 11.635 29.779 2.400 1.00 34.39 83 ALA A N 1
ATOM 668 C CA . ALA A 1 83 ? 10.752 29.773 3.551 1.00 36.70 83 ALA A CA 1
ATOM 669 C C . ALA A 1 83 ? 11.549 30.378 4.702 1.00 38.91 83 ALA A C 1
ATOM 670 O O . ALA A 1 83 ? 12.513 29.785 5.183 1.00 44.38 83 ALA A O 1
ATOM 672 N N . CYS A 1 84 ? 11.159 31.573 5.122 1.00 37.53 84 CYS A N 1
ATOM 673 C CA . CYS A 1 84 ? 11.935 32.292 6.134 1.00 31.65 84 CYS A CA 1
ATOM 674 C C . CYS A 1 84 ? 11.111 33.388 6.743 1.00 33.31 84 CYS A C 1
ATOM 675 O O . CYS A 1 84 ? 10.116 33.848 6.195 1.00 34.43 84 CYS A O 1
ATOM 678 N N . ASP A 1 85 ? 11.558 33.816 7.910 1.00 27.33 85 ASP A N 1
ATOM 679 C CA . ASP A 1 85 ? 10.929 34.925 8.610 1.00 29.79 85 ASP A CA 1
ATOM 680 C C . ASP A 1 85 ? 11.549 36.265 8.172 1.00 22.96 85 ASP A C 1
ATOM 681 O O . ASP A 1 85 ? 10.863 37.270 8.074 1.00 26.51 85 ASP A O 1
ATOM 686 N N . ILE A 1 86 ? 12.847 36.209 7.937 1.00 22.64 86 ILE A N 1
ATOM 687 C CA . ILE A 1 86 ? 13.628 37.372 7.572 1.00 23.93 86 ILE A CA 1
ATOM 688 C C . ILE A 1 86 ? 14.291 37.055 6.259 1.00 22.60 86 ILE A C 1
ATOM 689 O O . ILE A 1 86 ? 15.139 36.147 6.167 1.00 27.25 86 ILE A O 1
ATOM 694 N N . LEU A 1 87 ? 13.980 37.874 5.261 1.00 21.25 87 LEU A N 1
ATOM 695 C CA . LEU A 1 87 ? 14.599 37.765 3.956 1.00 22.67 87 LEU A CA 1
ATOM 696 C C . LEU A 1 87 ? 15.630 38.842 3.768 1.00 22.68 87 LEU A C 1
ATOM 697 O O . LEU A 1 87 ? 15.293 40.035 3.832 1.00 23.61 87 LEU A O 1
ATOM 702 N N . LEU A 1 88 ? 16.874 38.442 3.536 1.00 20.19 88 LEU A N 1
ATOM 703 C CA . LEU A 1 88 ? 17.918 39.371 3.205 1.00 21.53 88 LEU A CA 1
ATOM 704 C C . LEU A 1 88 ? 18.181 39.364 1.709 1.00 23.68 88 LEU A C 1
ATOM 705 O O . LEU A 1 88 ? 18.203 38.280 1.090 1.00 24.85 88 LEU A O 1
ATOM 710 N N . ILE A 1 89 ? 18.390 40.542 1.139 1.00 23.42 89 ILE A N 1
ATOM 711 C CA . ILE A 1 89 ? 18.616 40.726 -0.288 1.00 23.19 89 ILE A CA 1
ATOM 712 C C . ILE A 1 89 ? 19.977 41.341 -0.484 1.00 22.83 89 ILE A C 1
ATOM 713 O O . ILE A 1 89 ? 20.300 42.425 0.034 1.00 22.62 89 ILE A O 1
ATOM 718 N N . TYR A 1 90 ? 20.830 40.605 -1.192 1.00 24.12 90 TYR A N 1
ATOM 719 C CA . TYR A 1 90 ? 22.161 41.033 -1.447 1.00 24.93 90 TYR A CA 1
ATOM 720 C C . TYR A 1 90 ? 22.214 41.654 -2.821 1.00 26.60 90 TYR A C 1
ATOM 721 O O . TYR A 1 90 ? 21.927 40.984 -3.835 1.00 27.13 90 TYR A O 1
ATOM 730 N N . THR A 1 91 ? 22.583 42.918 -2.859 1.00 25.28 91 THR A N 1
ATOM 731 C CA . THR A 1 91 ? 22.614 43.710 -4.074 1.00 24.77 91 THR A CA 1
ATOM 732 C C . THR A 1 91 ? 24.033 43.938 -4.556 1.00 26.82 91 THR A C 1
ATOM 733 O O . THR A 1 91 ? 24.259 44.306 -5.708 1.00 31.18 91 THR A O 1
ATOM 737 N N . GLY A 1 92 ? 24.982 43.817 -3.641 1.00 27.28 92 GLY A N 1
ATOM 738 C CA . GLY A 1 92 ? 26.350 44.239 -3.873 1.00 27.92 92 GLY A CA 1
ATOM 739 C C . GLY A 1 92 ? 26.598 45.717 -3.701 1.00 25.44 92 GLY A C 1
ATOM 740 O O . GLY A 1 92 ? 27.725 46.185 -3.818 1.00 27.28 92 GLY A O 1
ATOM 741 N N . PHE A 1 93 ? 25.555 46.512 -3.451 1.00 25.08 93 PHE A N 1
ATOM 742 C CA . PHE A 1 93 ? 25.731 47.929 -3.341 1.00 22.92 93 PHE A CA 1
ATOM 743 C C . PHE A 1 93 ? 26.559 48.340 -2.089 1.00 21.83 93 PHE A C 1
ATOM 744 O O . PHE A 1 93 ? 27.115 49.422 -2.034 1.00 24.24 93 PHE A O 1
ATOM 752 N N . SER A 1 94 ? 26.624 47.445 -1.114 1.00 24.92 94 SER A N 1
ATOM 753 C CA . SER A 1 94 ? 27.417 47.657 0.096 1.00 22.88 94 SER A CA 1
ATOM 754 C C . SER A 1 94 ? 28.881 47.848 -0.266 1.00 24.67 94 SER A C 1
ATOM 755 O O . SER A 1 94 ? 29.633 48.350 0.518 1.00 27.14 94 SER A O 1
ATOM 758 N N . LYS A 1 95 ? 29.272 47.392 -1.450 1.00 28.06 95 LYS A N 1
ATOM 759 C CA . LYS A 1 95 ? 30.631 47.633 -1.916 1.00 30.14 95 LYS A CA 1
ATOM 760 C C . LYS A 1 95 ? 30.949 49.130 -1.897 1.00 29.36 95 LYS A C 1
ATOM 761 O O . LYS A 1 95 ? 32.082 49.529 -1.639 1.00 33.13 95 LYS A O 1
ATOM 767 N N . TYR A 1 96 ? 29.926 49.964 -2.119 1.00 26.78 96 TYR A N 1
ATOM 768 C CA . TYR A 1 96 ? 30.068 51.397 -2.204 1.00 23.38 96 TYR A CA 1
ATOM 769 C C . TYR A 1 96 ? 29.783 52.182 -0.898 1.00 23.32 96 TYR A C 1
ATOM 770 O O . TYR A 1 96 ? 29.680 53.389 -0.927 1.00 24.41 96 TYR A O 1
ATOM 779 N N . TRP A 1 97 ? 29.634 51.461 0.210 1.00 25.40 97 TRP A N 1
ATOM 780 C CA . TRP A 1 97 ? 29.341 52.082 1.497 1.00 25.43 97 TRP A CA 1
ATOM 781 C C . TRP A 1 97 ? 30.406 53.119 1.784 1.00 24.50 97 TRP A C 1
ATOM 782 O O . TRP A 1 97 ? 31.611 52.836 1.613 1.00 27.62 97 TRP A O 1
ATOM 793 N N . GLY A 1 98 ? 29.980 54.282 2.267 1.00 27.42 98 GLY A N 1
ATOM 794 C CA . GLY A 1 98 ? 30.865 55.349 2.649 1.00 24.90 98 GLY A CA 1
ATOM 795 C C . GLY A 1 98 ? 31.247 56.272 1.531 1.00 27.21 98 GLY A C 1
ATOM 796 O O . GLY A 1 98 ? 31.928 57.258 1.755 1.00 31.02 98 GLY A O 1
ATOM 797 N N . ARG A 1 99 ? 30.780 55.956 0.331 1.00 26.30 99 ARG A N 1
ATOM 798 C CA . ARG A 1 99 ? 31.037 56.788 -0.831 1.00 27.12 99 ARG A CA 1
ATOM 799 C C . ARG A 1 99 ? 29.729 57.407 -1.288 1.00 27.85 99 ARG A C 1
ATOM 800 O O . ARG A 1 99 ? 28.673 56.771 -1.261 1.00 29.96 99 ARG A O 1
ATOM 808 N N . ASP A 1 100 ? 29.776 58.660 -1.701 1.00 31.36 100 ASP A N 1
ATOM 809 C CA . ASP A 1 100 ? 28.564 59.363 -2.096 1.00 30.40 100 ASP A CA 1
ATOM 810 C C . ASP A 1 100 ? 27.707 58.610 -3.127 1.00 29.01 100 ASP A C 1
ATOM 811 O O . ASP A 1 100 ? 26.475 58.706 -3.085 1.00 32.75 100 ASP A O 1
ATOM 816 N N A GLU A 1 101 ? 28.390 57.875 -4.008 0.50 34.77 101 GLU A N 1
ATOM 817 N N B GLU A 1 101 ? 28.312 57.855 -4.040 0.50 33.79 101 GLU A N 1
ATOM 818 C CA A GLU A 1 101 ? 27.769 57.085 -5.062 0.50 33.43 101 GLU A CA 1
ATOM 819 C CA B GLU A 1 101 ? 27.516 57.198 -5.082 0.50 32.92 101 GLU A CA 1
ATOM 820 C C A GLU A 1 101 ? 26.703 56.155 -4.494 0.50 33.33 101 GLU A C 1
ATOM 821 C C B GLU A 1 101 ? 26.710 56.035 -4.529 0.50 27.02 101 GLU A C 1
ATOM 822 O O A GLU A 1 101 ? 25.697 55.867 -5.143 0.50 32.70 101 GLU A O 1
ATOM 823 O O B GLU A 1 101 ? 25.924 55.406 -5.243 0.50 25.58 101 GLU A O 1
ATOM 834 N N . TYR A 1 102 ? 26.929 55.722 -3.256 1.00 26.33 102 TYR A N 1
ATOM 835 C CA . TYR A 1 102 ? 26.104 54.717 -2.620 1.00 25.52 102 TYR A CA 1
ATOM 836 C C . TYR A 1 102 ? 24.643 55.121 -2.612 1.00 24.78 102 TYR A C 1
ATOM 837 O O . TYR A 1 102 ? 23.773 54.282 -2.798 1.00 27.19 102 TYR A O 1
ATOM 846 N N . PHE A 1 103 ? 24.349 56.387 -2.376 1.00 25.80 103 PHE A N 1
ATOM 847 C CA . PHE A 1 103 ? 22.975 56.831 -2.251 1.00 28.34 103 PHE A CA 1
ATOM 848 C C . PHE A 1 103 ? 22.281 56.999 -3.611 1.00 32.45 103 PHE A C 1
ATOM 849 O O . PHE A 1 103 ? 21.104 57.285 -3.669 1.00 32.04 103 PHE A O 1
ATOM 857 N N . GLU A 1 104 ? 23.031 56.779 -4.689 1.00 29.91 104 GLU A N 1
ATOM 858 C CA . GLU A 1 104 ? 22.479 56.818 -6.043 0.50 27.67 104 GLU A CA 1
ATOM 859 C C . GLU A 1 104 ? 22.163 55.415 -6.547 1.00 37.28 104 GLU A C 1
ATOM 860 O O . GLU A 1 104 ? 21.583 55.245 -7.618 1.00 35.77 104 GLU A O 1
ATOM 866 N N . LYS A 1 105 ? 22.542 54.399 -5.774 1.00 30.87 105 LYS A N 1
ATOM 867 C CA . LYS A 1 105 ? 22.309 53.019 -6.143 1.00 28.30 105 LYS A CA 1
ATOM 868 C C . LYS A 1 105 ? 20.962 52.546 -5.565 1.00 37.54 105 LYS A C 1
ATOM 869 O O . LYS A 1 105 ? 20.866 52.261 -4.378 1.00 29.31 105 LYS A O 1
ATOM 875 N N . ILE A 1 106 ? 19.940 52.439 -6.414 1.00 32.80 106 ILE A N 1
ATOM 876 C CA . ILE A 1 106 ? 18.581 52.133 -5.992 1.00 30.56 106 ILE A CA 1
ATOM 877 C C . ILE A 1 106 ? 18.190 50.787 -6.532 1.00 32.70 106 ILE A C 1
ATOM 878 O O . ILE A 1 106 ? 18.071 50.609 -7.737 1.00 36.16 106 ILE A O 1
ATOM 883 N N . PRO A 1 107 ? 17.997 49.804 -5.656 1.00 29.36 107 PRO A N 1
ATOM 884 C CA . PRO A 1 107 ? 17.670 48.489 -6.153 1.00 28.68 107 PRO A CA 1
ATOM 885 C C . PRO A 1 107 ? 16.318 48.420 -6.851 1.00 29.71 107 PRO A C 1
ATOM 886 O O . PRO A 1 107 ? 15.390 49.135 -6.490 1.00 35.76 107 PRO A O 1
ATOM 890 N N . GLU A 1 108 ? 16.236 47.538 -7.827 1.00 34.28 108 GLU A N 1
ATOM 891 C CA . GLU A 1 108 ? 14.969 47.227 -8.457 1.00 38.45 108 GLU A CA 1
ATOM 892 C C . GLU A 1 108 ? 14.659 45.792 -8.120 1.00 34.23 108 GLU A C 1
ATOM 893 O O . GLU A 1 108 ? 15.346 44.867 -8.552 1.00 38.65 108 GLU A O 1
ATOM 899 N N . ILE A 1 109 ? 13.623 45.631 -7.308 1.00 33.86 109 ILE A N 1
ATOM 900 C CA . ILE A 1 109 ? 13.210 44.342 -6.815 1.00 33.41 109 ILE A CA 1
ATOM 901 C C . ILE A 1 109 ? 11.933 43.921 -7.532 1.00 33.05 109 ILE A C 1
ATOM 902 O O . ILE A 1 109 ? 10.857 44.397 -7.203 1.00 34.46 109 ILE A O 1
ATOM 907 N N . PRO A 1 110 ? 12.048 43.000 -8.494 1.00 34.46 110 PRO A N 1
ATOM 908 C CA . PRO A 1 110 ? 10.862 42.677 -9.283 1.00 39.90 110 PRO A CA 1
ATOM 909 C C . PRO A 1 110 ? 9.873 41.758 -8.580 1.00 34.65 110 PRO A C 1
ATOM 910 O O . PRO A 1 110 ? 8.747 41.612 -9.051 1.00 43.23 110 PRO A O 1
ATOM 914 N N . PHE A 1 111 ? 10.274 41.165 -7.453 1.00 34.20 111 PHE A N 1
ATOM 915 C CA . PHE A 1 111 ? 9.466 40.138 -6.783 1.00 31.18 111 PHE A CA 1
ATOM 916 C C . PHE A 1 111 ? 8.819 40.639 -5.492 1.00 29.24 111 PHE A C 1
ATOM 917 O O . PHE A 1 111 ? 8.452 39.854 -4.633 1.00 29.26 111 PHE A O 1
ATOM 925 N N . LEU A 1 112 ? 8.659 41.950 -5.385 1.00 28.02 112 LEU A N 1
ATOM 926 C CA . LEU A 1 112 ? 7.988 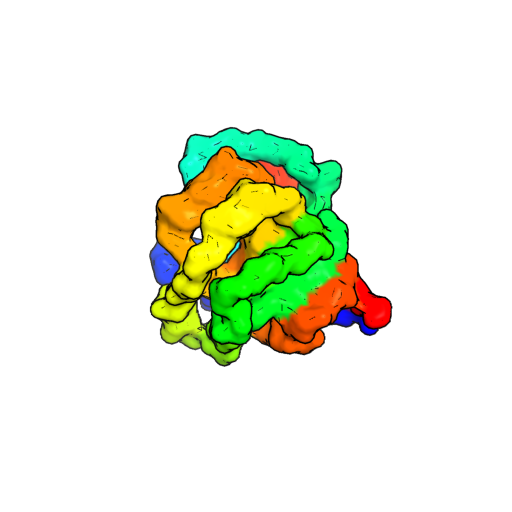42.541 -4.251 1.00 31.58 112 LEU A CA 1
ATOM 927 C C . LEU A 1 112 ? 6.576 41.964 -4.074 1.00 32.37 112 LEU A C 1
ATOM 928 O O . LEU A 1 112 ? 6.165 41.687 -2.956 1.00 27.71 112 LEU A O 1
ATOM 933 N N . ASP A 1 113 ? 5.852 41.746 -5.173 1.00 33.03 113 ASP A N 1
ATOM 934 C CA . ASP A 1 113 ? 4.540 41.085 -5.121 1.00 29.42 113 ASP A CA 1
ATOM 935 C C . ASP A 1 113 ? 4.568 39.793 -4.329 1.00 25.91 113 ASP A C 1
ATOM 936 O O . ASP A 1 113 ? 3.717 39.525 -3.491 1.00 30.36 113 ASP A O 1
ATOM 941 N N . ASP A 1 114 ? 5.562 38.974 -4.625 1.00 27.51 114 ASP A N 1
ATOM 942 C CA . ASP A 1 114 ? 5.705 37.689 -3.993 1.00 29.28 114 ASP A CA 1
ATOM 943 C C . ASP A 1 114 ? 6.030 37.797 -2.510 1.00 24.72 114 ASP A C 1
ATOM 944 O O . ASP A 1 114 ? 5.591 36.996 -1.715 1.00 27.10 114 ASP A O 1
ATOM 949 N N . ILE A 1 115 ? 6.839 38.785 -2.154 1.00 25.68 115 ILE A N 1
ATOM 950 C CA . ILE A 1 115 ? 7.130 39.046 -0.753 1.00 24.68 115 ILE A CA 1
ATOM 951 C C . ILE A 1 115 ? 5.830 39.394 -0.012 1.00 24.49 115 ILE A C 1
ATOM 952 O O . ILE A 1 115 ? 5.563 38.852 1.051 1.00 25.86 115 ILE A O 1
ATOM 957 N N . ILE A 1 116 ? 5.000 40.235 -0.615 1.00 25.74 116 ILE A N 1
ATOM 958 C CA . ILE A 1 116 ? 3.745 40.655 0.018 1.00 26.35 116 ILE A CA 1
ATOM 959 C C . ILE A 1 116 ? 2.795 39.468 0.227 1.00 34.35 116 ILE A C 1
ATOM 960 O O . ILE A 1 116 ? 2.040 39.460 1.194 1.00 31.64 116 ILE A O 1
ATOM 965 N N . LYS A 1 117 ? 2.849 38.457 -0.644 1.00 30.50 117 LYS A N 1
ATOM 966 C CA . LYS A 1 117 ? 2.026 37.248 -0.478 1.00 31.54 117 LYS A CA 1
ATOM 967 C C . LYS A 1 117 ? 2.604 36.160 0.438 1.00 39.59 117 LYS A C 1
ATOM 968 O O . LYS A 1 117 ? 1.921 35.172 0.758 1.00 36.75 117 LYS A O 1
ATOM 974 N N . SER A 1 118 ? 3.851 36.335 0.863 1.00 29.66 118 SER A N 1
ATOM 975 C CA . SER A 1 118 ? 4.560 35.341 1.662 0.50 19.71 118 SER A CA 1
ATOM 976 C C . SER A 1 118 ? 4.284 35.625 3.134 1.00 23.71 118 SER A C 1
ATOM 977 O O . SER A 1 118 ? 3.572 36.573 3.463 1.00 27.36 118 SER A O 1
ATOM 980 N N . ASN A 1 119 ? 4.864 34.803 3.988 1.00 30.25 119 ASN A N 1
ATOM 981 C CA . ASN A 1 119 ? 4.791 35.030 5.419 1.00 31.19 119 ASN A CA 1
ATOM 982 C C . ASN A 1 119 ? 6.071 35.675 5.946 1.00 33.41 119 ASN A C 1
ATOM 983 O O . ASN A 1 119 ? 6.365 35.625 7.132 1.00 31.75 119 ASN A O 1
ATOM 988 N N . ILE A 1 120 ? 6.824 36.292 5.054 1.00 29.37 120 ILE A N 1
ATOM 989 C CA . ILE A 1 120 ? 8.024 37.040 5.450 1.00 29.19 120 ILE A CA 1
ATOM 990 C C . ILE A 1 120 ? 7.613 38.241 6.321 1.00 24.90 120 ILE A C 1
ATOM 991 O O . ILE A 1 120 ? 6.664 38.962 6.024 1.00 26.07 120 ILE A O 1
ATOM 996 N N . LYS A 1 121 ? 8.354 38.429 7.422 1.00 24.03 121 LYS A N 1
ATOM 997 C CA . LYS A 1 121 ? 8.064 39.452 8.436 1.00 24.51 121 LYS A CA 1
ATOM 998 C C . LYS A 1 121 ? 8.956 40.710 8.324 1.00 21.14 121 LYS A C 1
ATOM 999 O O . LYS A 1 121 ? 8.601 41.789 8.824 1.00 23.62 121 LYS A O 1
ATOM 1005 N N . CYS A 1 122 ? 10.102 40.557 7.679 1.00 22.88 122 CYS A N 1
ATOM 1006 C CA . CYS A 1 122 ? 11.041 41.651 7.547 1.00 23.59 122 CYS A CA 1
ATOM 1007 C C . CYS A 1 122 ? 11.923 41.366 6.365 1.00 19.76 122 CYS A C 1
ATOM 1008 O O . CYS A 1 122 ? 12.341 40.214 6.180 1.00 23.41 122 CYS A O 1
ATOM 1011 N N . VAL A 1 123 ? 12.260 42.426 5.628 1.00 19.51 123 VAL A N 1
ATOM 1012 C CA . VAL A 1 123 ? 13.198 42.385 4.532 1.00 21.34 123 VAL A CA 1
ATOM 1013 C C . VAL A 1 123 ? 14.376 43.294 4.844 1.00 21.53 123 VAL A C 1
ATOM 1014 O O . VAL A 1 123 ? 14.187 44.448 5.205 1.00 22.53 123 VAL A O 1
ATOM 1018 N N . GLY A 1 124 ? 15.584 42.777 4.688 1.00 20.60 124 GLY A N 1
ATOM 1019 C CA . GLY A 1 124 ? 16.798 43.532 4.869 1.00 20.53 124 GLY A CA 1
ATOM 1020 C C . GLY A 1 124 ? 17.603 43.578 3.605 1.00 23.12 124 GLY A C 1
ATOM 1021 O O . GLY A 1 124 ? 17.540 42.655 2.768 1.00 24.66 124 GLY A O 1
ATOM 1022 N N . ILE A 1 125 ? 18.359 44.636 3.414 1.00 20.61 125 ILE A N 1
ATOM 1023 C CA . ILE A 1 125 ? 19.103 44.841 2.186 1.00 21.77 125 ILE A CA 1
ATOM 1024 C C . ILE A 1 125 ? 20.382 45.590 2.439 1.00 20.86 125 ILE A C 1
ATOM 1025 O O . ILE A 1 125 ? 20.465 46.428 3.348 1.00 20.02 125 ILE A O 1
ATOM 1030 N N . ASP A 1 126 ? 21.413 45.269 1.652 1.00 21.39 126 ASP A N 1
ATOM 1031 C CA . ASP A 1 126 ? 22.684 45.954 1.726 1.00 20.66 126 ASP A CA 1
ATOM 1032 C C . ASP A 1 126 ? 22.712 47.164 0.824 1.00 23.38 126 ASP A C 1
ATOM 1033 O O . ASP A 1 126 ? 23.605 47.332 -0.002 1.00 25.09 126 ASP A O 1
ATOM 1038 N N . ALA A 1 127 ? 21.754 48.059 1.001 1.00 22.69 127 ALA A N 1
ATOM 1039 C CA . ALA A 1 127 ? 21.593 49.223 0.151 1.00 21.71 127 ALA A CA 1
ATOM 1040 C C . ALA A 1 127 ? 20.870 50.293 0.939 1.00 25.26 127 ALA A C 1
ATOM 1041 O O . ALA A 1 127 ? 20.309 50.011 1.998 1.00 21.95 127 ALA A O 1
ATOM 1043 N N . CYS A 1 128 ? 20.814 51.508 0.424 1.00 22.65 128 CYS A N 1
ATOM 1044 C CA . CYS A 1 128 ? 20.219 52.596 1.180 1.00 24.24 128 CYS A CA 1
ATOM 1045 C C . CYS A 1 128 ? 18.687 52.513 1.227 1.00 22.50 128 CYS A C 1
ATOM 1046 O O . CYS A 1 128 ? 18.046 53.180 2.040 1.00 28.96 128 CYS A O 1
ATOM 1049 N N . THR A 1 129 ? 18.116 51.722 0.334 1.00 23.78 129 THR A N 1
ATOM 1050 C CA . THR A 1 129 ? 16.670 51.690 0.142 1.00 30.35 129 THR A CA 1
ATOM 1051 C C . THR A 1 129 ? 16.230 50.402 -0.530 1.00 26.75 129 THR A C 1
ATOM 1052 O O . THR A 1 129 ? 17.026 49.703 -1.145 1.00 24.92 129 THR A O 1
ATOM 1056 N N . ILE A 1 130 ? 14.965 50.038 -0.377 1.00 33.88 130 ILE A N 1
ATOM 1057 C CA . ILE A 1 130 ? 14.411 48.931 -1.137 1.00 36.03 130 ILE A CA 1
ATOM 1058 C C . ILE A 1 130 ? 13.654 49.505 -2.331 1.00 42.04 130 ILE A C 1
ATOM 1059 O O . ILE A 1 130 ? 13.272 48.770 -3.236 1.00 49.26 130 ILE A O 1
ATOM 1064 N N . GLY A 1 131 ? 13.462 50.827 -2.307 1.00 42.09 131 GLY A N 1
ATOM 1065 C CA . GLY A 1 131 ? 12.794 51.576 -3.366 1.00 48.05 131 GLY A CA 1
ATOM 1066 C C . GLY A 1 131 ? 12.152 52.842 -2.811 1.00 49.56 131 GLY A C 1
ATOM 1067 O O . GLY A 1 131 ? 12.450 53.257 -1.684 1.00 53.01 131 GLY A O 1
ATOM 1068 N N . GLY A 1 132 ? 11.246 53.444 -3.585 1.00 49.82 132 GLY A N 1
ATOM 1069 C CA . GLY A 1 132 ? 10.647 54.737 -3.227 1.00 45.19 132 GLY A CA 1
ATOM 1070 C C . GLY A 1 132 ? 9.625 54.687 -2.102 1.00 49.29 132 GLY A C 1
ATOM 1071 O O . GLY A 1 132 ? 9.496 53.675 -1.394 1.00 42.86 132 GLY A O 1
ATOM 1072 N N . PHE A 1 133 ? 8.900 55.791 -1.933 1.00 42.31 133 PHE A N 1
ATOM 1073 C CA . PHE A 1 133 ? 7.850 55.884 -0.926 1.00 40.53 133 PHE A CA 1
ATOM 1074 C C . PHE A 1 133 ? 6.866 54.752 -1.122 1.00 38.02 133 PHE A C 1
ATOM 1075 O O . PHE A 1 133 ? 6.474 54.099 -0.160 1.00 35.12 133 PHE A O 1
ATOM 1083 N N . GLU A 1 134 ? 6.484 54.512 -2.378 1.00 40.95 134 GLU A N 1
ATOM 1084 C CA . GLU A 1 134 ? 5.449 53.530 -2.682 1.00 38.09 134 GLU A CA 1
ATOM 1085 C C . GLU A 1 134 ? 5.895 52.127 -2.311 1.00 36.77 134 GLU A C 1
ATOM 1086 O O . GLU A 1 134 ? 5.119 51.382 -1.731 1.00 34.85 134 GLU A O 1
ATOM 1092 N N . GLU A 1 135 ? 7.140 51.774 -2.619 1.00 38.48 135 GLU A N 1
ATOM 1093 C CA . GLU A 1 135 ? 7.695 50.459 -2.231 1.00 38.13 135 GLU A CA 1
ATOM 1094 C C . GLU A 1 135 ? 7.784 50.285 -0.714 1.00 37.88 135 GLU A C 1
ATOM 1095 O O . GLU A 1 135 ? 7.440 49.214 -0.186 1.00 34.30 135 GLU A O 1
ATOM 1101 N N . HIS A 1 136 ? 8.244 51.327 -0.013 1.00 33.32 136 HIS A N 1
ATOM 1102 C CA . HIS A 1 136 ? 8.256 51.298 1.440 1.00 33.36 136 HIS A CA 1
ATOM 1103 C C . HIS A 1 136 ? 6.881 51.127 2.012 1.00 34.22 136 HIS A C 1
ATOM 1104 O O . HIS A 1 136 ? 6.691 50.329 2.927 1.00 31.46 136 HIS A O 1
ATOM 1111 N N . LYS A 1 137 ? 5.911 51.897 1.514 1.00 34.10 137 LYS A N 1
ATOM 1112 C CA . LYS A 1 137 ? 4.581 51.810 2.069 1.00 31.25 137 LYS A CA 1
ATOM 1113 C C . LYS A 1 137 ? 3.943 50.478 1.743 1.00 25.02 137 LYS A C 1
ATOM 1114 O O . LYS A 1 137 ? 3.242 49.899 2.580 1.00 31.68 137 LYS A O 1
ATOM 1120 N N . ARG A 1 138 ? 4.209 49.960 0.541 1.00 32.15 138 ARG A N 1
ATOM 1121 C CA . ARG A 1 138 ? 3.687 48.651 0.160 1.00 33.61 138 ARG A CA 1
ATOM 1122 C C . ARG A 1 138 ? 4.095 47.588 1.161 1.00 25.72 138 ARG A C 1
ATOM 1123 O O . ARG A 1 138 ? 3.267 46.813 1.643 1.00 32.13 138 ARG A O 1
ATOM 1131 N N . LEU A 1 139 ? 5.384 47.553 1.511 1.00 26.99 139 LEU A N 1
ATOM 1132 C CA . LEU A 1 139 ? 5.806 46.617 2.531 1.00 25.58 139 LEU A CA 1
ATOM 1133 C C . LEU A 1 139 ? 5.269 46.956 3.925 1.00 22.18 139 LEU A C 1
ATOM 1134 O O . LEU A 1 139 ? 4.677 46.124 4.593 1.00 25.40 139 LEU A O 1
ATOM 1139 N N . LEU A 1 140 ? 5.482 48.186 4.372 1.00 26.70 140 LEU A N 1
ATOM 1140 C CA . LEU A 1 140 ? 5.104 48.581 5.738 1.00 25.66 140 LEU A CA 1
ATOM 1141 C C . LEU A 1 140 ? 3.586 48.492 6.001 1.00 28.48 140 LEU A C 1
ATOM 1142 O O . LEU A 1 140 ? 3.155 48.059 7.071 1.00 30.31 140 LEU A O 1
ATOM 1147 N N . SER A 1 141 ? 2.805 48.840 4.984 1.00 28.26 141 SER A N 1
ATOM 1148 C CA A SER A 1 141 ? 1.349 48.790 5.093 0.50 32.45 141 SER A CA 1
ATOM 1149 C CA B SER A 1 141 ? 1.343 48.782 5.042 0.50 34.26 141 SER A CA 1
ATOM 1150 C C . SER A 1 141 ? 0.852 47.356 5.207 1.00 34.54 141 SER A C 1
ATOM 1151 O O . SER A 1 141 ? -0.253 47.119 5.695 1.00 38.89 141 SER A O 1
ATOM 1156 N N . ASN A 1 142 ? 1.671 46.400 4.778 1.00 29.66 142 ASN A N 1
ATOM 1157 C CA . ASN A 1 142 ? 1.343 44.996 4.887 1.00 34.11 142 ASN A CA 1
ATOM 1158 C C . ASN A 1 142 ? 2.119 44.286 6.001 1.00 32.63 142 ASN A C 1
ATOM 1159 O O . ASN A 1 142 ? 2.332 43.074 5.969 1.00 36.13 142 ASN A O 1
ATOM 1164 N N . ASN A 1 143 ? 2.536 45.065 7.000 1.00 32.16 143 ASN A N 1
ATOM 1165 C CA . ASN A 1 143 ? 3.180 44.536 8.191 1.00 35.30 143 ASN A CA 1
ATOM 1166 C C . ASN A 1 143 ? 4.455 43.803 7.855 1.00 33.69 143 ASN A C 1
ATOM 1167 O O . ASN A 1 143 ? 4.716 42.732 8.404 1.00 37.35 143 ASN A O 1
ATOM 1172 N N . ILE A 1 144 ? 5.243 44.365 6.944 1.00 25.95 144 ILE A N 1
ATOM 1173 C CA . ILE A 1 144 ? 6.571 43.823 6.683 1.00 24.35 144 ILE A CA 1
ATOM 1174 C C . ILE A 1 144 ? 7.563 44.961 6.979 1.00 25.00 144 ILE A C 1
ATOM 1175 O O . ILE A 1 144 ? 7.524 46.016 6.346 1.00 23.93 144 ILE A O 1
ATOM 1180 N N . LEU A 1 145 ? 8.480 44.706 7.906 1.00 21.41 145 LEU A N 1
ATOM 1181 C CA . LEU A 1 145 ? 9.478 45.719 8.289 1.00 20.45 145 LEU A CA 1
ATOM 1182 C C . LEU A 1 145 ? 10.638 45.721 7.330 1.00 20.42 145 LEU A C 1
ATOM 1183 O O . LEU A 1 145 ? 10.811 44.773 6.574 1.00 22.34 145 LEU A O 1
ATOM 1188 N N . ILE A 1 146 ? 11.436 46.785 7.350 1.00 19.63 146 ILE A N 1
ATOM 1189 C CA . ILE A 1 146 ? 12.510 46.958 6.385 1.00 20.27 146 ILE A CA 1
ATOM 1190 C C . ILE A 1 146 ? 13.769 47.376 7.106 1.00 19.24 146 ILE A C 1
ATOM 1191 O O . ILE A 1 146 ? 13.766 48.330 7.879 1.00 21.04 146 ILE A O 1
ATOM 1196 N N . ILE A 1 147 ? 14.852 46.667 6.844 1.00 17.73 147 ILE A N 1
ATOM 1197 C CA . ILE A 1 147 ? 16.158 47.002 7.375 1.00 17.88 147 ILE A CA 1
ATOM 1198 C C . ILE A 1 147 ? 17.037 47.427 6.207 1.00 18.41 147 ILE A C 1
ATOM 1199 O O . ILE A 1 147 ? 17.168 46.644 5.235 1.00 19.49 147 ILE A O 1
ATOM 1204 N N . GLU A 1 148 ? 17.666 48.593 6.311 1.00 18.48 148 GLU A N 1
ATOM 1205 C CA . GLU A 1 148 ? 18.497 49.167 5.259 1.00 18.10 148 GLU A CA 1
ATOM 1206 C C . GLU A 1 148 ? 19.931 49.309 5.765 1.00 20.22 148 GLU A C 1
ATOM 1207 O O . GLU A 1 148 ? 20.218 49.326 6.985 1.00 17.48 148 GLU A O 1
ATOM 1213 N N . ASN A 1 149 ? 20.857 49.399 4.812 1.00 18.38 149 ASN A N 1
ATOM 1214 C CA . ASN A 1 149 ? 22.301 49.622 5.041 1.00 19.78 149 ASN A CA 1
ATOM 1215 C C . ASN A 1 149 ? 22.945 48.478 5.807 1.00 17.02 149 ASN A C 1
ATOM 1216 O O . ASN A 1 149 ? 23.802 48.679 6.658 1.00 19.57 149 ASN A O 1
ATOM 1221 N N . LEU A 1 150 ? 22.545 47.258 5.482 1.00 17.87 150 LEU A N 1
ATOM 1222 C CA . LEU A 1 150 ? 23.286 46.086 5.929 1.00 18.90 150 LEU A CA 1
ATOM 1223 C C . LEU A 1 150 ? 24.598 46.037 5.201 1.00 23.34 150 LEU A C 1
ATOM 1224 O O . LEU A 1 150 ? 24.762 46.631 4.139 1.00 21.61 150 LEU A O 1
ATOM 1229 N N . ASN A 1 151 ? 25.550 45.313 5.767 1.00 24.74 151 ASN A N 1
ATOM 1230 C CA . ASN A 1 151 ? 26.898 45.319 5.256 1.00 22.51 151 ASN A CA 1
ATOM 1231 C C . ASN A 1 151 ? 27.175 44.188 4.218 1.00 23.88 151 ASN A C 1
ATOM 1232 O O . ASN A 1 151 ? 26.327 43.371 3.883 1.00 23.47 151 ASN A O 1
ATOM 1237 N N . GLU A 1 152 ? 28.422 44.138 3.787 1.00 27.35 152 GLU A N 1
ATOM 1238 C CA . GLU A 1 152 ? 28.853 43.209 2.744 1.00 29.43 152 GLU A CA 1
ATOM 1239 C C . GLU A 1 152 ? 28.856 41.731 3.139 1.00 35.24 152 GLU A C 1
ATOM 1240 O O . GLU A 1 152 ? 28.979 40.846 2.291 1.00 30.87 152 GLU A O 1
ATOM 1246 N N . ASN A 1 153 ? 28.715 41.435 4.416 1.00 29.42 153 ASN A N 1
ATOM 1247 C CA . ASN A 1 153 ? 28.665 40.070 4.843 1.00 26.94 153 ASN A CA 1
ATOM 1248 C C . ASN A 1 153 ? 27.417 39.337 4.364 1.00 34.50 153 ASN A C 1
ATOM 1249 O O . ASN A 1 153 ? 27.336 38.118 4.478 1.00 31.02 153 ASN A O 1
ATOM 1254 N N . LEU A 1 154 ? 26.418 40.058 3.849 1.00 28.64 154 LEU A N 1
ATOM 1255 C CA . LEU A 1 154 ? 25.288 39.377 3.196 1.00 25.97 154 LEU A CA 1
ATOM 1256 C C . LEU A 1 154 ? 25.764 38.493 2.035 1.00 29.23 154 LEU A C 1
ATOM 1257 O O . LEU A 1 154 ? 25.135 37.474 1.720 1.00 32.72 154 LEU A O 1
ATOM 1262 N N . LYS A 1 155 ? 26.842 38.911 1.392 1.00 29.63 155 LYS A N 1
ATOM 1263 C CA . LYS A 1 155 ? 27.435 38.106 0.304 1.00 33.46 155 LYS A CA 1
ATOM 1264 C C . LYS A 1 155 ? 27.689 36.674 0.783 1.00 39.79 155 LYS A C 1
ATOM 1265 O O . LYS A 1 155 ? 27.381 35.708 0.085 1.00 36.15 155 LYS A O 1
ATOM 1271 N N . ASN A 1 156 ? 28.230 36.554 1.993 1.00 40.58 156 ASN A N 1
ATOM 1272 C CA . ASN A 1 156 ? 28.560 35.268 2.604 1.00 37.23 156 ASN A CA 1
ATOM 1273 C C . ASN A 1 156 ? 27.345 34.411 2.953 1.00 42.32 156 ASN A C 1
ATOM 1274 O O . ASN A 1 156 ? 27.479 33.232 3.280 1.00 43.99 156 ASN A O 1
ATOM 1279 N N . LEU A 1 157 ? 26.162 35.004 2.912 1.00 27.97 157 LEU A N 1
ATOM 1280 C CA . LEU A 1 157 ? 24.966 34.343 3.388 1.00 29.67 157 LEU A CA 1
ATOM 1281 C C . LEU A 1 157 ? 24.074 33.873 2.254 1.00 26.91 157 LEU A C 1
ATOM 1282 O O . LEU A 1 157 ? 23.076 33.180 2.491 1.00 31.76 157 LEU A O 1
ATOM 1287 N N . VAL A 1 158 ? 24.392 34.291 1.041 1.00 33.16 158 VAL A N 1
ATOM 1288 C CA . VAL A 1 158 ? 23.573 33.954 -0.121 1.00 34.23 158 VAL A CA 1
ATOM 1289 C C . VAL A 1 158 ? 23.443 32.435 -0.228 1.00 36.32 158 VAL A C 1
ATOM 1290 O O . VAL A 1 158 ? 24.438 31.702 -0.160 1.00 38.97 158 VAL A O 1
ATOM 1294 N N . GLY A 1 159 ? 22.201 31.975 -0.336 1.00 40.58 159 GLY A N 1
ATOM 1295 C CA . GLY A 1 159 ? 21.915 30.552 -0.453 1.00 42.94 159 GLY A CA 1
ATOM 1296 C C . GLY A 1 159 ? 21.952 29.820 0.868 1.00 50.44 159 GLY A C 1
ATOM 1297 O O . GLY A 1 159 ? 21.573 28.654 0.942 1.00 54.81 159 GLY A O 1
ATOM 1298 N N . LYS A 1 160 ? 22.397 30.496 1.923 1.00 47.07 160 LYS A N 1
A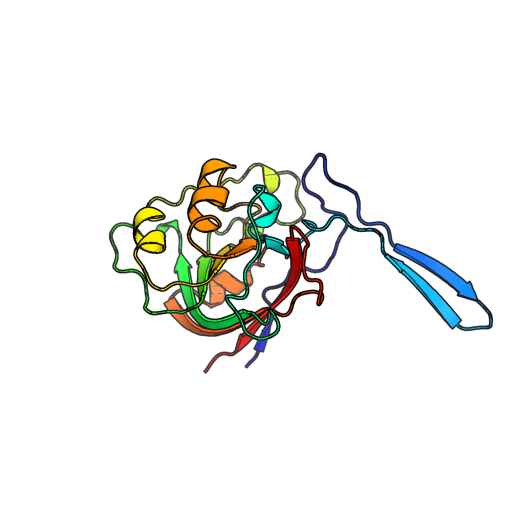TOM 1299 C CA . LYS A 1 160 ? 22.495 29.860 3.220 1.00 48.20 160 LYS A CA 1
ATOM 1300 C C . LYS A 1 160 ? 21.263 30.163 4.061 1.00 42.01 160 LYS A C 1
ATOM 1301 O O . LYS A 1 160 ? 20.582 31.185 3.870 1.00 49.11 160 LYS A O 1
ATOM 1307 N N . SER A 1 161 ? 20.962 29.216 4.939 1.00 48.59 161 SER A N 1
ATOM 1308 C CA . SER A 1 161 ? 19.977 29.380 5.990 1.00 50.27 161 SER A CA 1
ATOM 1309 C C . SER A 1 161 ? 20.750 29.664 7.283 1.00 46.04 161 SER A C 1
ATOM 1310 O O . SER A 1 161 ? 21.795 29.074 7.553 1.00 50.34 161 SER A O 1
ATOM 1313 N N . PHE A 1 162 ? 20.234 30.591 8.069 1.00 38.61 162 PHE A N 1
ATOM 1314 C CA . PHE A 1 162 ? 20.902 31.043 9.274 1.00 30.82 162 PHE A CA 1
ATOM 1315 C C . PHE A 1 162 ? 19.778 31.528 10.147 1.00 25.21 162 PHE A C 1
ATOM 1316 O O . PHE A 1 162 ? 18.650 31.636 9.712 1.00 30.60 162 PHE A O 1
ATOM 1324 N N . TYR A 1 163 ? 20.104 31.812 11.401 1.00 26.82 163 TYR A N 1
ATOM 1325 C CA . TYR A 1 163 ? 19.154 32.443 12.299 1.00 25.82 163 TYR A CA 1
ATOM 1326 C C . TYR A 1 163 ? 19.548 33.923 12.371 1.00 25.43 163 TYR A C 1
ATOM 1327 O O . TYR A 1 163 ? 20.720 34.254 12.483 1.00 28.70 163 TYR A O 1
ATOM 1336 N N . PHE A 1 164 ? 18.542 34.773 12.263 1.00 23.25 164 PHE A N 1
ATOM 1337 C CA . PHE A 1 164 ? 18.756 36.226 12.232 1.00 22.66 164 PHE A CA 1
ATOM 1338 C C . PHE A 1 164 ? 18.276 36.847 13.530 1.00 21.85 164 PHE A C 1
ATOM 1339 O O . PHE A 1 164 ? 17.178 36.570 13.996 1.00 24.72 164 PHE A O 1
ATOM 1347 N N . LEU A 1 165 ? 19.100 37.760 14.058 1.00 22.45 165 LEU A N 1
ATOM 1348 C CA . LEU A 1 165 ? 18.728 38.596 15.201 1.00 22.71 165 LEU A CA 1
ATOM 1349 C C . LEU A 1 165 ? 19.008 40.073 14.867 1.00 20.94 165 LEU A C 1
ATOM 1350 O O . LEU A 1 165 ? 20.103 40.411 14.453 1.00 22.55 165 LEU A O 1
ATOM 1355 N N . GLY A 1 166 ? 17.996 40.912 15.040 1.00 20.81 166 GLY A N 1
ATOM 1356 C CA . GLY A 1 166 ? 18.087 42.384 14.844 1.00 19.55 166 GLY A CA 1
ATOM 1357 C C . GLY A 1 166 ? 17.630 43.041 16.137 1.00 21.04 166 GLY A C 1
ATOM 1358 O O . GLY A 1 166 ? 16.491 42.881 16.529 1.00 21.10 166 GLY A O 1
ATOM 1359 N N . LEU A 1 167 ? 18.556 43.714 16.816 1.00 18.91 16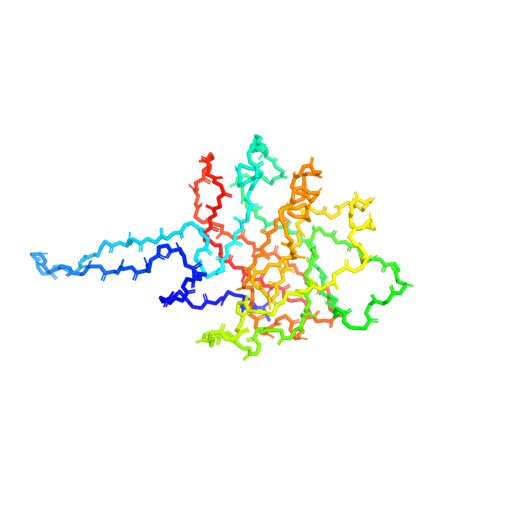7 LEU A N 1
ATOM 1360 C CA A LEU A 1 167 ? 18.318 44.317 18.115 0.50 19.81 167 LEU A CA 1
ATOM 1361 C CA B LEU A 1 167 ? 18.269 44.331 18.093 0.50 19.71 167 LEU A CA 1
ATOM 1362 C C . LEU A 1 167 ? 18.361 45.836 17.988 1.00 17.64 167 LEU A C 1
ATOM 1363 O O . LEU A 1 167 ? 19.476 46.397 17.934 1.00 19.32 167 LEU A O 1
ATOM 1372 N N . PRO A 1 168 ? 17.200 46.491 17.896 1.00 18.66 168 PRO A N 1
ATOM 1373 C CA . PRO A 1 168 ? 17.244 47.950 17.776 1.00 20.24 168 PRO A CA 1
ATOM 1374 C C . PRO A 1 168 ? 17.407 48.616 19.111 1.00 21.08 168 PRO A C 1
ATOM 1375 O O . PRO A 1 168 ? 17.206 48.024 20.161 1.00 20.66 168 PRO A O 1
ATOM 1379 N N . LEU A 1 169 ? 17.784 49.890 19.070 1.00 25.22 169 LEU A N 1
ATOM 1380 C CA . LEU A 1 169 ? 17.479 50.814 20.156 1.00 25.69 169 LEU A CA 1
ATOM 1381 C C . LEU A 1 169 ? 16.029 50.675 20.607 1.00 26.76 169 LEU A C 1
ATOM 1382 O O . LEU A 1 169 ? 15.102 50.952 19.846 1.00 32.77 169 LEU A O 1
ATOM 1387 N N . LYS A 1 170 ? 15.841 50.243 21.850 1.00 28.45 170 LYS A N 1
ATOM 1388 C CA . LYS A 1 170 ? 14.506 49.983 22.377 1.00 21.88 170 LYS A CA 1
ATOM 1389 C C . LYS A 1 170 ? 13.695 51.269 22.483 1.00 34.59 170 LYS A C 1
ATOM 1390 O O . LYS A 1 170 ? 13.408 51.745 23.581 1.00 31.40 170 LYS A O 1
ATOM 1396 N N . ILE A 1 171 ? 13.328 51.828 21.334 1.00 32.24 171 ILE A N 1
ATOM 1397 C CA . ILE A 1 171 ? 12.277 52.837 21.274 1.00 33.91 171 ILE A CA 1
ATOM 1398 C C . ILE A 1 171 ? 11.046 52.308 20.545 1.00 32.76 171 ILE A C 1
ATOM 1399 O O . ILE A 1 171 ? 11.157 51.690 19.487 1.00 30.13 171 ILE A O 1
ATOM 1404 N N . PHE A 1 172 ? 9.873 52.556 21.119 1.00 35.95 172 PHE A N 1
ATOM 1405 C CA . PHE A 1 172 ? 8.642 52.366 20.422 0.50 30.72 172 PHE A CA 1
ATOM 1406 C C . PHE A 1 172 ? 8.074 53.753 20.047 1.00 32.73 172 PHE A C 1
ATOM 1407 O O . PHE A 1 172 ? 8.505 54.793 20.547 1.00 41.01 172 PHE A O 1
ATOM 1415 N N . ASP A 1 173 ? 7.127 53.760 19.142 1.00 31.93 173 ASP A N 1
ATOM 1416 C CA . ASP A 1 173 ? 6.505 54.989 18.677 1.00 31.20 173 ASP A CA 1
ATOM 1417 C C . ASP A 1 173 ? 7.459 55.903 17.932 1.00 31.70 173 ASP A C 1
ATOM 1418 O O . ASP A 1 173 ? 7.345 57.130 17.984 1.00 31.09 173 ASP A O 1
ATOM 1423 N N . ILE A 1 174 ? 8.383 55.305 17.200 1.00 24.72 174 ILE A N 1
ATOM 1424 C CA . ILE A 1 174 ? 9.331 56.074 16.383 1.00 22.51 174 ILE A CA 1
ATOM 1425 C C . ILE A 1 174 ? 9.238 55.532 14.969 1.00 19.84 174 ILE A C 1
ATOM 1426 O O . ILE A 1 174 ? 8.784 54.415 14.736 1.00 23.87 174 ILE A O 1
ATOM 1431 N N . ASP A 1 175 ? 9.655 56.350 14.008 1.00 22.17 175 ASP A N 1
ATOM 1432 C CA . ASP A 1 175 ? 9.598 55.988 12.602 1.00 20.92 175 ASP A CA 1
ATOM 1433 C C . ASP A 1 175 ? 10.642 55.014 12.197 1.00 19.61 175 ASP A C 1
ATOM 1434 O O . ASP A 1 175 ? 10.469 54.281 11.234 1.00 21.31 175 ASP A O 1
ATOM 1439 N N . ALA A 1 176 ? 11.737 54.983 12.952 1.00 19.09 176 ALA A N 1
ATOM 1440 C CA . ALA A 1 176 ? 12.901 54.172 12.587 1.00 17.38 176 ALA A CA 1
ATOM 1441 C C . ALA A 1 176 ? 13.866 54.145 13.767 1.00 18.72 176 ALA A C 1
ATOM 1442 O O . ALA A 1 176 ? 13.853 55.026 14.617 1.00 19.60 176 ALA A O 1
ATOM 1444 N N . SER A 1 177 ? 14.707 53.117 13.807 1.00 17.91 177 SER A N 1
ATOM 1445 C CA . SER A 1 177 ? 15.750 53.019 14.821 1.00 18.75 177 SER A CA 1
ATOM 1446 C C . SER A 1 177 ? 17.012 52.378 14.254 1.00 20.40 177 SER A C 1
ATOM 1447 O O . SER A 1 177 ? 16.940 51.456 13.442 1.00 19.65 177 SER A O 1
ATOM 1450 N N . PRO A 1 178 ? 18.167 52.871 14.688 1.00 17.79 178 PRO A N 1
ATOM 1451 C CA . PRO A 1 178 ? 19.425 52.132 14.539 1.00 16.85 178 PRO A CA 1
ATOM 1452 C C . PRO A 1 178 ? 19.313 50.709 15.075 1.00 20.71 178 PRO A C 1
ATOM 1453 O O . PRO A 1 178 ? 18.842 50.508 16.195 1.00 21.28 178 PRO A O 1
ATOM 1457 N N . ILE A 1 179 ? 19.742 49.736 14.278 1.00 17.83 179 ILE A N 1
ATOM 1458 C CA . ILE A 1 179 ? 19.564 48.330 14.621 1.00 17.44 179 ILE A CA 1
ATOM 1459 C C . ILE A 1 179 ? 20.857 47.546 14.422 1.00 19.05 179 ILE A C 1
ATOM 1460 O O . ILE A 1 179 ? 21.523 47.680 13.396 1.00 21.96 179 ILE A O 1
ATOM 1465 N N . ARG A 1 180 ? 21.205 46.728 15.410 1.00 16.89 180 ARG A N 1
ATOM 1466 C CA . ARG A 1 180 ? 22.411 45.886 15.329 1.00 17.56 180 ARG A CA 1
ATOM 1467 C C . ARG A 1 180 ? 21.953 44.503 14.900 1.00 19.64 180 ARG A C 1
ATOM 1468 O O . ARG A 1 180 ? 21.108 43.899 15.585 1.00 20.74 180 ARG A O 1
ATOM 1476 N N . CYS A 1 181 ? 22.475 44.027 13.763 1.00 21.76 181 CYS A N 1
ATOM 1477 C CA . CYS A 1 181 ? 21.981 42.815 13.107 1.00 20.53 181 CYS A CA 1
ATOM 1478 C C . CYS A 1 181 ? 23.094 41.793 12.998 1.00 20.17 181 CYS A C 1
ATOM 1479 O O . CYS A 1 181 ? 24.188 42.118 12.594 1.00 21.53 181 CYS A O 1
ATOM 1482 N N . ILE A 1 182 ? 22.768 40.559 13.360 1.00 22.12 182 ILE A N 1
ATOM 1483 C CA . ILE A 1 182 ? 23.705 39.443 13.254 1.00 21.63 182 ILE A CA 1
ATOM 1484 C C . ILE A 1 182 ? 23.044 38.208 12.626 1.00 23.69 182 ILE A C 1
ATOM 1485 O O . ILE A 1 1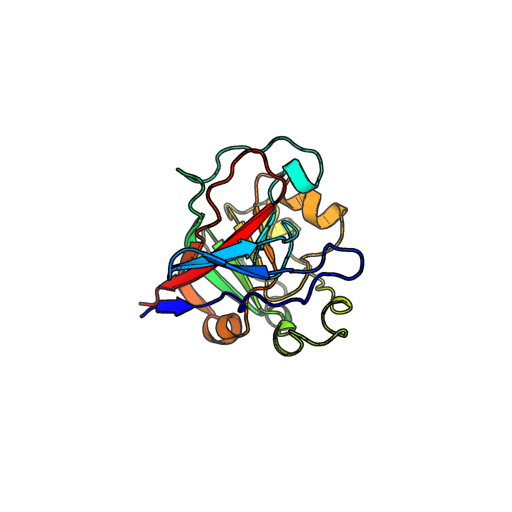82 ? 21.828 38.041 12.671 1.00 21.89 182 ILE A O 1
ATOM 1490 N N . ALA A 1 183 ? 23.876 37.368 12.032 1.00 26.46 183 ALA A N 1
ATOM 1491 C CA . ALA A 1 183 ? 23.469 36.045 11.577 1.00 25.06 183 ALA A CA 1
ATOM 1492 C C . ALA A 1 183 ? 24.169 35.008 12.448 1.00 21.46 183 ALA A C 1
ATOM 1493 O O . ALA A 1 183 ? 25.369 35.109 12.666 1.00 27.49 183 ALA A O 1
ATOM 1495 N N . ILE A 1 184 ? 23.380 34.068 12.963 1.00 27.19 184 ILE A N 1
ATOM 1496 C CA . ILE A 1 184 ? 23.939 32.923 13.672 1.00 28.53 184 ILE A CA 1
ATOM 1497 C C . ILE A 1 184 ? 23.914 31.752 12.687 1.00 29.56 184 ILE A C 1
ATOM 1498 O O . ILE A 1 184 ? 22.841 31.277 12.292 1.00 29.86 184 ILE A O 1
ATOM 1503 N N . LEU A 1 185 ? 25.097 31.291 12.294 1.00 36.07 185 LEU A N 1
ATOM 1504 C CA . LEU A 1 185 ? 25.214 30.199 11.336 1.00 43.87 185 LEU A CA 1
ATOM 1505 C C . LEU A 1 185 ? 25.255 28.848 12.041 1.00 54.53 185 LEU A C 1
ATOM 1506 O O . LEU A 1 185 ? 25.890 28.701 13.085 1.00 54.13 185 LEU A O 1
ATOM 1511 N N . GLU A 1 186 ? 24.573 27.864 11.464 1.00 67.36 186 GLU A N 1
ATOM 1512 C CA . GLU A 1 186 ? 24.895 26.463 11.709 1.00 70.69 186 GLU A CA 1
ATOM 1513 C C . GLU A 1 186 ? 25.807 25.908 10.620 1.00 73.89 186 GLU A C 1
ATOM 1514 O O . GLU A 1 186 ? 25.821 26.406 9.495 1.00 67.53 186 GLU A O 1
#

CATH classification: 3.50.30.50